Protein AF-A0A930S6S5-F1 (afdb_monomer_lite)

Foldseek 3Di:
DPPPDFDWLLNLCVVLQWKFKFFQVCCVVVVDAPTKIGRPVQLWIDGPQWTDHPLDIFGDDPPPDHSVRVSCCSCCLPNVLGPQHGQDPVVCVVVVQKDKAFCCVRCVVVAPPDDPHPQSVCVNVVQWGMWMFGADPVSNTAWIWTAGDDPVDHGIDTGMGMGRQAPDPVSVVVVSVVRSVVSVVCVVVVVVVVPPDD

Sequence (198 aa):
METKKTETLDSVLVAKNFYRVRDAYAIKLYGQDEGMSFDVAGQRLFGSNIAIKDGLLYGSSLGDLTIEAYFQGEVSYLLEATQKLPVDKNRIKSNHYSQDIVLNKVWTSLEGQETSNSIITQFQDKTLLKLRISYNKEFLPTKIQGFYNSQTFNGWRDLFYIDYPYSDQEAFNQAQDAYIQHIQYMETHPEEEAGEFG

Structure (mmCIF, N/CA/C/O backbone):
data_AF-A0A930S6S5-F1
#
_entry.id   AF-A0A930S6S5-F1
#
loop_
_atom_site.group_PDB
_atom_site.id
_atom_site.type_symbol
_atom_site.label_atom_id
_atom_site.label_alt_id
_atom_site.label_comp_id
_atom_site.label_asym_id
_atom_site.label_entity_id
_atom_site.label_seq_id
_atom_site.pdbx_PDB_ins_code
_atom_site.Cartn_x
_atom_site.Cartn_y
_atom_site.Cartn_z
_atom_site.occupancy
_atom_site.B_iso_or_equiv
_atom_site.auth_seq_id
_atom_site.auth_comp_id
_atom_site.auth_asym_id
_atom_site.auth_atom_id
_atom_site.pdbx_PDB_model_num
ATOM 1 N N . MET A 1 1 ? 6.047 -16.677 29.373 1.00 36.03 1 MET A N 1
ATOM 2 C CA . MET A 1 1 ? 4.895 -16.416 28.488 1.00 36.03 1 MET A CA 1
ATOM 3 C C . MET A 1 1 ? 5.451 -15.804 27.221 1.00 36.03 1 MET A C 1
ATOM 5 O O . MET A 1 1 ? 5.902 -14.669 27.278 1.00 36.03 1 MET A O 1
ATOM 9 N N . GLU A 1 2 ? 5.508 -16.555 26.124 1.00 39.41 2 GLU A N 1
ATOM 10 C CA . GLU A 1 2 ? 5.774 -15.954 24.815 1.00 39.41 2 GLU A CA 1
ATOM 11 C C . GLU A 1 2 ? 4.564 -15.095 24.446 1.00 39.41 2 GLU A C 1
ATOM 13 O O . GLU A 1 2 ? 3.444 -15.589 24.307 1.00 39.41 2 GLU A O 1
ATOM 18 N N . THR A 1 3 ? 4.762 -13.785 24.360 1.00 43.75 3 THR A N 1
ATOM 19 C CA . THR A 1 3 ? 3.790 -12.872 23.769 1.00 43.75 3 THR A CA 1
ATOM 20 C C . THR A 1 3 ? 3.640 -13.253 22.303 1.00 43.75 3 THR A C 1
ATOM 22 O O . THR A 1 3 ? 4.537 -13.032 21.494 1.00 43.75 3 THR A O 1
ATOM 25 N N . LYS A 1 4 ? 2.508 -13.870 21.954 1.00 53.97 4 LYS A N 1
ATOM 26 C CA . LYS A 1 4 ? 2.154 -14.179 20.566 1.00 53.97 4 LYS A CA 1
ATOM 27 C C . LYS A 1 4 ? 2.205 -12.869 19.771 1.00 53.97 4 LYS A C 1
ATOM 29 O O . LYS A 1 4 ? 1.386 -11.985 20.012 1.00 53.97 4 LYS A O 1
ATOM 34 N N . LYS A 1 5 ? 3.205 -12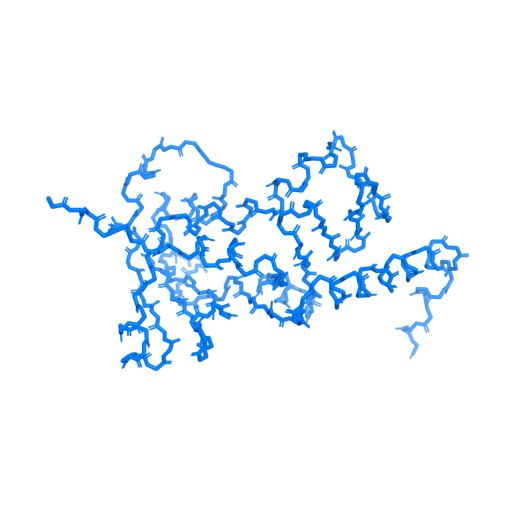.709 18.895 1.00 66.88 5 LYS A N 1
ATOM 35 C CA . LYS A 1 5 ? 3.377 -11.499 18.080 1.00 66.88 5 LYS A CA 1
ATOM 36 C C . LYS A 1 5 ? 2.114 -11.311 17.237 1.00 66.88 5 LYS A C 1
ATOM 38 O O . LYS A 1 5 ? 1.733 -12.214 16.495 1.00 66.88 5 LYS A O 1
ATOM 43 N N . THR A 1 6 ? 1.442 -10.176 17.400 1.00 83.31 6 THR A N 1
ATOM 44 C CA . THR A 1 6 ? 0.248 -9.840 16.620 1.00 83.31 6 THR A CA 1
ATOM 45 C C . THR A 1 6 ? 0.651 -9.646 15.160 1.00 83.31 6 THR A C 1
ATOM 47 O O . THR A 1 6 ? 1.528 -8.834 14.877 1.00 83.31 6 THR A O 1
ATOM 50 N N . GLU A 1 7 ? 0.036 -10.401 14.249 1.00 93.88 7 GLU A N 1
ATOM 51 C CA . GLU A 1 7 ? 0.172 -10.206 12.801 1.00 93.88 7 GLU A CA 1
ATOM 52 C C . GLU A 1 7 ? -0.436 -8.846 12.429 1.00 93.88 7 GLU A C 1
ATOM 54 O O . GLU A 1 7 ? -1.547 -8.515 12.858 1.00 93.88 7 GLU A O 1
ATOM 59 N N . THR A 1 8 ? 0.304 -8.038 11.677 1.00 96.50 8 THR A N 1
ATOM 60 C CA . THR A 1 8 ? -0.122 -6.706 11.234 1.00 96.50 8 THR A CA 1
ATOM 61 C C . THR A 1 8 ? -0.383 -6.706 9.738 1.00 96.50 8 THR A C 1
ATOM 63 O O . THR A 1 8 ? 0.122 -7.560 9.006 1.00 96.50 8 THR A O 1
ATOM 66 N N . LEU A 1 9 ? -1.171 -5.743 9.269 1.00 96.81 9 LEU A N 1
ATOM 67 C CA . LEU A 1 9 ? -1.485 -5.612 7.854 1.00 96.81 9 LEU A CA 1
ATOM 68 C C . LEU A 1 9 ? -0.220 -5.386 7.012 1.00 96.81 9 LEU A C 1
ATOM 70 O O . LEU A 1 9 ? -0.073 -6.019 5.972 1.00 96.81 9 LEU A O 1
ATOM 74 N N . ASP A 1 10 ? 0.713 -4.580 7.523 1.00 96.50 10 ASP A N 1
ATOM 75 C CA . ASP A 1 10 ? 2.063 -4.421 6.968 1.00 96.50 10 ASP A CA 1
ATOM 76 C C . ASP A 1 10 ? 2.766 -5.773 6.798 1.00 96.50 10 ASP A C 1
ATOM 78 O O . ASP A 1 10 ? 3.154 -6.134 5.691 1.00 96.50 10 ASP A O 1
ATOM 82 N N . SER A 1 11 ? 2.832 -6.582 7.862 1.00 96.25 11 SER A N 1
ATOM 83 C CA . SER A 1 11 ? 3.515 -7.878 7.802 1.00 96.25 11 SER A CA 1
ATOM 84 C C . SER A 1 11 ? 2.893 -8.842 6.788 1.00 96.25 11 SER A C 1
ATOM 86 O O . SER A 1 11 ? 3.616 -9.619 6.171 1.00 96.25 11 SER A O 1
ATOM 88 N N . VAL A 1 12 ? 1.572 -8.773 6.575 1.00 97.00 12 VAL A N 1
ATOM 89 C CA . VAL A 1 12 ? 0.875 -9.560 5.546 1.00 97.00 12 VAL A CA 1
ATOM 90 C C . VAL A 1 12 ? 1.265 -9.091 4.143 1.00 97.00 12 VAL A C 1
ATOM 92 O O . VAL A 1 12 ? 1.550 -9.923 3.284 1.00 97.00 12 VAL A O 1
ATOM 95 N N . LEU A 1 13 ? 1.302 -7.777 3.907 1.00 96.75 13 LEU A N 1
ATOM 96 C CA . LEU A 1 13 ? 1.672 -7.201 2.612 1.00 96.75 13 LEU A CA 1
ATOM 97 C C . LEU A 1 13 ? 3.147 -7.451 2.277 1.00 96.75 13 LEU A C 1
ATOM 99 O O . LEU A 1 13 ? 3.450 -7.934 1.187 1.00 96.75 13 LEU A O 1
ATOM 103 N N . VAL A 1 14 ? 4.050 -7.215 3.231 1.00 95.69 14 VAL A N 1
ATOM 104 C CA . VAL A 1 14 ? 5.487 -7.490 3.087 1.00 95.69 14 VAL A CA 1
ATOM 105 C C . VAL A 1 14 ? 5.732 -8.978 2.832 1.00 95.69 14 VAL A C 1
ATOM 107 O O . VAL A 1 14 ? 6.492 -9.321 1.932 1.00 95.69 14 VAL A O 1
ATOM 110 N N . ALA A 1 15 ? 5.054 -9.877 3.556 1.00 95.81 15 ALA A N 1
ATOM 111 C CA . ALA A 1 15 ? 5.190 -11.317 3.333 1.00 95.81 15 ALA A CA 1
ATOM 112 C C . ALA A 1 15 ? 4.648 -11.769 1.968 1.00 95.81 15 ALA A C 1
ATOM 114 O O . ALA A 1 15 ? 5.181 -12.712 1.384 1.00 95.81 15 ALA A O 1
ATOM 115 N N . LYS A 1 16 ? 3.599 -11.117 1.447 1.00 96.25 16 LYS A N 1
ATOM 116 C CA . LYS A 1 16 ? 3.085 -11.399 0.100 1.00 96.25 16 LYS A CA 1
ATOM 117 C C . LYS A 1 16 ? 4.043 -10.912 -0.992 1.00 96.25 16 LYS A C 1
ATOM 119 O O . LYS A 1 16 ? 4.073 -11.527 -2.058 1.00 96.25 16 LYS A O 1
ATOM 124 N N . ASN A 1 17 ? 4.829 -9.873 -0.708 1.00 96.44 17 ASN A N 1
ATOM 125 C CA . ASN A 1 17 ? 5.868 -9.267 -1.544 1.00 96.44 17 ASN A CA 1
ATOM 126 C C . ASN A 1 17 ? 5.370 -8.599 -2.834 1.00 96.44 17 ASN A C 1
ATOM 128 O O . ASN A 1 17 ? 5.669 -7.432 -3.068 1.00 96.44 17 ASN A O 1
ATOM 132 N N . PHE A 1 18 ? 4.595 -9.330 -3.639 1.00 97.75 18 PHE A N 1
ATOM 133 C CA . PHE A 1 18 ? 4.073 -8.884 -4.923 1.00 97.75 18 PHE A CA 1
ATOM 134 C C . PHE A 1 18 ? 2.604 -8.495 -4.821 1.00 97.75 18 PHE A C 1
ATOM 136 O O . PHE A 1 18 ? 1.734 -9.337 -4.567 1.00 97.75 18 PHE A O 1
ATOM 143 N N . TYR A 1 19 ? 2.319 -7.220 -5.048 1.00 97.69 19 TYR A N 1
ATOM 144 C CA . TYR A 1 19 ? 0.962 -6.689 -5.074 1.00 97.69 19 TYR A CA 1
ATOM 145 C C . TYR A 1 19 ? 0.906 -5.404 -5.892 1.00 97.69 19 TYR A C 1
ATOM 147 O O . TYR A 1 19 ? 1.927 -4.783 -6.181 1.00 97.69 19 TYR A O 1
ATOM 155 N N . ARG A 1 20 ? -0.307 -5.013 -6.270 1.00 97.75 20 ARG A N 1
ATOM 156 C CA . ARG A 1 20 ? -0.580 -3.758 -6.961 1.00 97.75 20 ARG A CA 1
ATOM 157 C C . ARG A 1 20 ? -1.540 -2.920 -6.139 1.00 97.75 20 ARG A C 1
ATOM 159 O O . ARG A 1 20 ? -2.563 -3.434 -5.693 1.00 97.75 20 ARG A O 1
ATOM 166 N N . VAL A 1 21 ? -1.216 -1.650 -5.950 1.00 97.06 21 VAL A N 1
ATOM 167 C CA . VAL A 1 21 ? -2.030 -0.691 -5.200 1.00 97.06 21 VAL A CA 1
ATOM 168 C C . VAL A 1 21 ? -2.637 0.302 -6.174 1.00 97.06 21 VAL A C 1
ATOM 170 O O . VAL A 1 21 ? -1.915 0.894 -6.968 1.00 97.06 21 VAL A O 1
ATOM 173 N N . ARG A 1 22 ? -3.953 0.490 -6.094 1.00 95.94 22 ARG A N 1
ATOM 174 C CA . ARG A 1 22 ? -4.685 1.534 -6.812 1.00 95.94 22 ARG A CA 1
ATOM 175 C C . ARG A 1 22 ? -5.285 2.529 -5.830 1.00 95.94 22 ARG A C 1
ATOM 177 O O . ARG A 1 22 ? -5.892 2.125 -4.832 1.00 95.94 22 ARG A O 1
ATOM 184 N N . ASP A 1 23 ? -5.141 3.808 -6.127 1.00 92.56 23 ASP A N 1
ATOM 185 C CA . ASP A 1 23 ? -5.659 4.931 -5.361 1.00 92.56 23 ASP A CA 1
ATOM 186 C C . ASP A 1 23 ? -7.110 5.228 -5.782 1.00 92.56 23 ASP A C 1
ATOM 188 O O . ASP A 1 23 ? -7.429 5.554 -6.929 1.00 92.56 23 ASP A O 1
ATOM 192 N N . ALA A 1 24 ? -8.035 5.119 -4.829 1.00 93.38 24 ALA A N 1
ATOM 193 C CA . ALA A 1 24 ? -9.451 5.347 -5.092 1.00 93.38 24 ALA A CA 1
ATOM 194 C C . ALA A 1 24 ? -9.786 6.814 -5.425 1.00 93.38 24 ALA A C 1
ATOM 196 O O . ALA A 1 24 ? -10.774 7.078 -6.116 1.00 93.38 24 ALA A O 1
ATOM 197 N N . TYR A 1 25 ? -8.996 7.769 -4.935 1.00 88.50 25 TYR A N 1
ATOM 198 C CA . TYR A 1 25 ? -9.099 9.178 -5.294 1.00 88.50 25 TYR A CA 1
ATOM 199 C C . TYR A 1 25 ? -8.648 9.413 -6.739 1.00 88.50 25 TYR A C 1
ATOM 201 O O . TYR A 1 25 ? -9.369 10.093 -7.472 1.00 88.50 25 TYR A O 1
ATOM 209 N N . ALA A 1 26 ? -7.548 8.791 -7.177 1.00 88.38 26 ALA A N 1
ATOM 210 C CA . ALA A 1 26 ? -7.106 8.846 -8.574 1.00 88.38 26 ALA A CA 1
ATOM 211 C C . ALA A 1 26 ? -8.181 8.292 -9.526 1.00 88.38 26 ALA A C 1
ATOM 213 O O . ALA A 1 26 ? -8.589 8.989 -10.455 1.00 88.38 26 ALA A O 1
ATOM 214 N N . ILE A 1 27 ? -8.756 7.121 -9.217 1.00 90.44 27 ILE A N 1
ATOM 215 C CA . ILE A 1 27 ? -9.879 6.543 -9.985 1.00 90.44 27 ILE A CA 1
ATOM 216 C C . ILE A 1 27 ? -11.055 7.519 -10.061 1.00 90.44 27 ILE A C 1
ATOM 218 O O . ILE A 1 27 ? -11.669 7.689 -11.112 1.00 90.44 27 ILE A O 1
ATOM 222 N N . LYS A 1 28 ? -11.398 8.169 -8.945 1.00 89.62 28 LYS A N 1
ATOM 223 C CA . LYS A 1 28 ? -12.516 9.113 -8.908 1.00 89.62 28 LYS A CA 1
ATOM 224 C C . LYS A 1 28 ? -12.258 10.358 -9.764 1.00 89.62 28 LYS A C 1
ATOM 226 O O . LYS A 1 28 ? -13.210 10.886 -10.333 1.00 89.62 28 LYS A O 1
ATOM 231 N N . LEU A 1 29 ? -11.021 10.852 -9.804 1.00 89.00 29 LEU A N 1
ATOM 232 C CA . LEU A 1 29 ? -10.658 12.052 -10.558 1.00 89.00 29 LEU A CA 1
ATOM 233 C C . LEU A 1 29 ? -10.498 11.786 -12.055 1.00 89.00 29 LEU A C 1
ATOM 235 O O . LEU A 1 29 ? -11.002 12.563 -12.861 1.00 89.00 29 LEU A O 1
ATOM 239 N N . TYR A 1 30 ? -9.800 10.711 -12.411 1.00 87.44 30 TYR A N 1
ATOM 240 C CA . TYR A 1 30 ? -9.368 10.440 -13.783 1.00 87.44 30 TYR A CA 1
ATOM 241 C C . TYR A 1 30 ? -10.186 9.338 -14.468 1.00 87.44 30 TYR A C 1
ATOM 243 O O . TYR A 1 30 ? -9.972 9.043 -15.637 1.00 87.44 30 TYR A O 1
ATOM 251 N N . GLY A 1 31 ? -11.132 8.715 -13.757 1.00 86.50 31 GLY A N 1
ATOM 252 C CA . GLY A 1 31 ? -11.960 7.610 -14.251 1.00 86.50 31 GLY A CA 1
ATOM 253 C C . GLY A 1 31 ? -11.255 6.251 -14.242 1.00 86.50 31 GLY A C 1
ATOM 254 O O . GLY A 1 31 ? -11.921 5.216 -14.235 1.00 86.50 31 GLY A O 1
ATOM 255 N N . GLN A 1 32 ? -9.925 6.248 -14.177 1.00 83.56 32 GLN A N 1
ATOM 256 C CA . GLN A 1 32 ? -9.086 5.061 -14.128 1.00 83.56 32 GLN A CA 1
ATOM 257 C C . GLN A 1 32 ? -7.846 5.304 -13.268 1.00 83.56 32 GLN A C 1
ATOM 259 O O . GLN A 1 32 ? -7.404 6.436 -13.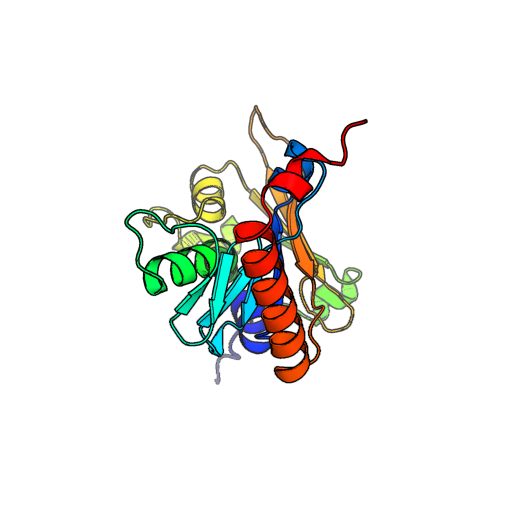093 1.00 83.56 32 GLN A O 1
ATOM 264 N N . ASP A 1 33 ? -7.309 4.216 -12.733 1.00 88.50 33 ASP A N 1
ATOM 265 C CA . ASP A 1 33 ? -5.985 4.158 -12.130 1.00 88.50 33 ASP A CA 1
ATOM 266 C C . ASP A 1 33 ? -5.446 2.752 -12.376 1.00 88.50 33 ASP A C 1
ATOM 268 O O . ASP A 1 33 ? -6.054 1.759 -11.955 1.00 88.50 33 ASP A O 1
ATOM 272 N N . GLU A 1 34 ? -4.341 2.667 -13.105 1.00 87.62 34 GLU A N 1
ATOM 273 C CA . GLU A 1 34 ? -3.674 1.396 -13.382 1.00 87.62 34 GLU A CA 1
ATOM 274 C C . GLU A 1 34 ? -2.990 0.849 -12.127 1.00 87.62 34 GLU A C 1
ATOM 276 O O . GLU A 1 34 ? -2.890 -0.372 -11.961 1.00 87.62 34 GLU A O 1
ATOM 281 N N . GLY A 1 35 ? -2.632 1.745 -11.202 1.00 93.25 35 GLY A N 1
ATOM 282 C CA . GLY A 1 35 ? -1.982 1.445 -9.940 1.00 93.25 35 GLY A CA 1
ATOM 283 C C . GLY A 1 35 ? -0.482 1.217 -10.055 1.00 93.25 35 GLY A C 1
ATOM 284 O O . GLY A 1 35 ? 0.074 0.996 -11.129 1.00 93.25 35 GLY A O 1
ATOM 285 N N . MET A 1 36 ? 0.167 1.209 -8.895 1.00 96.69 36 MET A N 1
ATOM 286 C CA . MET A 1 36 ? 1.587 0.915 -8.751 1.00 96.69 36 MET A CA 1
ATOM 287 C C . MET A 1 36 ? 1.776 -0.536 -8.311 1.00 96.69 36 MET A C 1
ATOM 289 O O . MET A 1 36 ? 1.182 -0.984 -7.326 1.00 96.69 36 MET A O 1
ATOM 293 N N . SER A 1 37 ? 2.581 -1.287 -9.055 1.00 98.19 37 SER A N 1
ATOM 294 C CA . SER A 1 37 ? 2.937 -2.675 -8.754 1.00 98.19 37 SER A CA 1
ATOM 295 C C . SER A 1 37 ? 4.272 -2.734 -8.035 1.00 98.19 37 SER A C 1
ATOM 297 O O . SER A 1 37 ? 5.212 -2.068 -8.452 1.00 98.19 37 SER A O 1
ATOM 299 N N . PHE A 1 38 ? 4.370 -3.560 -6.997 1.00 98.00 38 PHE A N 1
ATOM 300 C CA . PHE A 1 38 ? 5.541 -3.644 -6.130 1.00 98.00 38 PHE A CA 1
ATOM 301 C C . PHE A 1 38 ? 6.104 -5.061 -6.077 1.00 98.00 38 PHE A C 1
ATOM 303 O O . PHE A 1 38 ? 5.351 -6.025 -5.958 1.00 98.00 38 PHE A O 1
ATOM 310 N N . ASP A 1 39 ? 7.430 -5.154 -6.097 1.00 97.88 39 ASP A N 1
ATOM 311 C CA . ASP A 1 39 ? 8.235 -6.226 -5.514 1.00 97.88 39 ASP A CA 1
ATOM 312 C C . ASP A 1 39 ? 9.013 -5.588 -4.360 1.00 97.88 39 ASP A C 1
ATOM 314 O O . ASP A 1 39 ? 10.038 -4.926 -4.557 1.00 97.88 39 ASP A O 1
ATOM 318 N N . VAL A 1 40 ? 8.464 -5.720 -3.151 1.00 95.81 40 VAL A N 1
ATOM 319 C CA . VAL A 1 40 ? 8.965 -5.015 -1.963 1.00 95.81 40 VAL A CA 1
ATOM 320 C C . VAL A 1 40 ? 10.391 -5.451 -1.615 1.00 95.81 40 VAL A C 1
ATOM 322 O O . VAL A 1 40 ? 11.243 -4.611 -1.332 1.00 95.81 40 VAL A O 1
ATOM 325 N N . ALA A 1 41 ? 10.670 -6.753 -1.654 1.00 95.12 41 ALA A N 1
ATOM 326 C CA . ALA A 1 41 ? 11.963 -7.331 -1.311 1.00 95.12 41 ALA A CA 1
ATOM 327 C C . ALA A 1 41 ? 13.033 -7.020 -2.366 1.00 95.12 41 ALA A C 1
ATOM 329 O O . ALA A 1 41 ? 14.175 -6.733 -2.007 1.00 95.12 41 ALA A O 1
ATOM 330 N N . GLY A 1 42 ? 12.667 -7.052 -3.650 1.00 95.94 42 GLY A N 1
ATOM 331 C CA . GLY A 1 42 ? 13.559 -6.712 -4.758 1.00 95.94 42 GLY A CA 1
ATOM 332 C C . GLY A 1 42 ? 13.786 -5.210 -4.948 1.00 95.94 42 GLY A C 1
ATOM 333 O O . GLY A 1 42 ? 14.599 -4.833 -5.791 1.00 95.94 42 GLY A O 1
ATOM 334 N N . GLN A 1 43 ? 13.075 -4.364 -4.195 1.00 96.44 43 GLN A N 1
ATOM 335 C CA . GLN A 1 43 ? 13.014 -2.913 -4.388 1.00 96.44 43 GLN A CA 1
ATOM 336 C C . GLN A 1 43 ? 12.671 -2.514 -5.830 1.00 96.44 43 GLN A C 1
ATOM 338 O O . GLN A 1 43 ? 13.298 -1.636 -6.425 1.00 96.44 43 GLN A O 1
ATOM 343 N N . ARG A 1 44 ? 11.687 -3.202 -6.417 1.00 97.94 44 ARG A N 1
ATOM 344 C CA . ARG A 1 44 ? 11.242 -2.962 -7.793 1.00 97.94 44 ARG A CA 1
ATOM 345 C C . ARG A 1 44 ? 9.803 -2.488 -7.793 1.00 97.94 44 ARG A C 1
ATOM 347 O O . ARG A 1 44 ? 8.989 -2.934 -6.984 1.00 97.94 44 ARG A O 1
ATOM 354 N N . LEU A 1 45 ? 9.486 -1.607 -8.729 1.00 98.00 45 LEU A N 1
ATOM 355 C CA . LEU A 1 45 ? 8.116 -1.180 -8.967 1.00 98.00 45 LEU A CA 1
ATOM 356 C C . LEU A 1 45 ? 7.868 -0.898 -10.442 1.00 98.00 45 LEU A C 1
ATOM 358 O O . LEU A 1 45 ? 8.817 -0.754 -11.218 1.00 98.00 45 LEU A O 1
ATOM 362 N N . PHE A 1 46 ? 6.601 -0.849 -10.831 1.00 98.12 46 PHE A N 1
ATOM 363 C CA . PHE A 1 46 ? 6.187 -0.305 -12.118 1.00 98.12 46 PHE A CA 1
ATOM 364 C C . PHE A 1 46 ? 4.718 0.131 -12.105 1.00 98.12 46 PHE A C 1
ATOM 366 O O . PHE A 1 46 ? 3.882 -0.482 -11.435 1.00 98.12 46 PHE A O 1
ATOM 373 N N . GLY A 1 47 ? 4.422 1.186 -12.856 1.00 94.81 47 GLY A N 1
ATOM 374 C CA . GLY A 1 47 ? 3.125 1.863 -12.919 1.00 94.81 47 GLY A CA 1
ATOM 375 C C . GLY A 1 47 ? 3.323 3.365 -13.129 1.00 94.81 47 GLY A C 1
ATOM 376 O O . GLY A 1 47 ? 4.447 3.857 -13.033 1.00 94.81 47 GLY A O 1
ATOM 377 N N . SER A 1 48 ? 2.260 4.104 -13.446 1.00 88.00 48 SER A N 1
ATOM 378 C CA . SER A 1 48 ? 2.304 5.575 -13.578 1.00 88.00 48 SER A CA 1
ATOM 379 C C . SER A 1 48 ? 3.439 6.096 -14.482 1.00 88.00 48 SER A C 1
ATOM 381 O O . SER A 1 48 ? 4.134 7.049 -14.135 1.00 88.00 48 SER A O 1
ATOM 383 N N . ASN A 1 49 ? 3.663 5.443 -15.627 1.00 90.62 49 ASN A N 1
ATOM 384 C CA . ASN A 1 49 ? 4.735 5.741 -16.592 1.00 90.62 49 ASN A CA 1
ATOM 385 C C . ASN A 1 49 ? 6.169 5.682 -16.029 1.00 90.62 49 ASN A C 1
ATOM 387 O O . ASN A 1 49 ? 7.072 6.339 -16.554 1.00 90.62 49 ASN A O 1
ATOM 391 N N . ILE A 1 50 ? 6.391 4.901 -14.968 1.00 95.38 50 ILE A N 1
ATOM 392 C CA . ILE A 1 50 ? 7.702 4.652 -14.361 1.00 95.38 50 ILE A CA 1
ATOM 393 C C . ILE A 1 50 ? 7.889 3.150 -14.129 1.00 95.38 50 ILE A C 1
ATOM 395 O O . ILE A 1 50 ? 6.954 2.441 -13.758 1.00 95.38 50 ILE A O 1
ATOM 399 N N . ALA A 1 51 ? 9.116 2.661 -14.289 1.00 98.00 51 ALA A N 1
ATOM 400 C CA . ALA A 1 51 ? 9.533 1.372 -13.750 1.00 98.00 51 ALA A CA 1
ATOM 401 C C . ALA A 1 51 ? 10.914 1.467 -13.095 1.00 98.00 51 ALA A C 1
ATOM 403 O O . ALA A 1 51 ? 11.824 2.106 -13.617 1.00 98.00 51 ALA A O 1
ATOM 404 N N . ILE A 1 52 ? 11.075 0.789 -11.959 1.00 98.25 52 ILE A N 1
ATOM 405 C CA . ILE A 1 52 ? 12.353 0.610 -11.270 1.00 98.25 52 ILE A CA 1
ATOM 406 C C . ILE A 1 52 ? 12.689 -0.873 -11.287 1.00 98.25 52 ILE A C 1
ATOM 408 O O . ILE A 1 52 ? 11.959 -1.688 -10.717 1.00 98.25 52 ILE A O 1
ATOM 412 N N . LYS A 1 53 ? 13.804 -1.225 -11.922 1.00 97.81 53 LYS A N 1
ATOM 413 C CA . LYS A 1 53 ? 14.295 -2.602 -12.014 1.00 97.81 53 LYS A CA 1
ATOM 414 C C . LYS A 1 53 ? 15.811 -2.612 -11.883 1.00 97.81 53 LYS A C 1
ATOM 416 O O . LYS A 1 53 ? 16.494 -1.912 -12.620 1.00 97.81 53 LYS A O 1
ATOM 421 N N . ASP A 1 54 ? 16.325 -3.410 -10.949 1.00 94.88 54 ASP A N 1
ATOM 422 C CA . ASP A 1 54 ? 17.769 -3.623 -10.754 1.00 94.88 54 ASP A CA 1
ATOM 423 C C . ASP A 1 54 ? 18.578 -2.324 -10.576 1.00 94.88 54 ASP A C 1
ATOM 425 O O . ASP A 1 54 ? 19.681 -2.175 -11.095 1.00 94.88 54 ASP A O 1
ATOM 429 N N . GLY A 1 55 ? 18.010 -1.364 -9.835 1.00 93.56 55 GLY A N 1
ATOM 430 C CA . GLY A 1 55 ? 18.634 -0.061 -9.578 1.00 93.56 55 GLY A CA 1
ATOM 431 C C . GLY A 1 55 ? 18.601 0.906 -10.766 1.00 93.56 55 GLY A C 1
ATOM 432 O O . GLY A 1 55 ? 19.228 1.961 -10.704 1.00 93.56 55 GLY A O 1
ATOM 433 N N . LEU A 1 56 ? 17.876 0.568 -11.834 1.00 96.75 56 LEU A N 1
ATOM 434 C CA . LEU A 1 56 ? 17.673 1.410 -13.007 1.00 96.75 56 LEU A CA 1
ATOM 435 C C . LEU A 1 56 ? 16.247 1.958 -13.033 1.00 96.75 56 LEU A C 1
ATOM 437 O O . LEU A 1 56 ? 15.299 1.259 -12.672 1.00 96.75 56 LEU A O 1
ATOM 441 N N . LEU A 1 57 ? 16.125 3.201 -13.492 1.00 97.50 57 LEU A N 1
ATOM 442 C CA . LEU A 1 57 ? 14.865 3.886 -13.754 1.00 97.50 57 LEU A CA 1
ATOM 443 C C . LEU A 1 57 ? 14.554 3.832 -15.253 1.00 97.50 57 LEU A C 1
ATOM 445 O O . LEU A 1 57 ? 15.428 4.106 -16.074 1.00 97.50 57 LEU A O 1
ATOM 449 N N . TYR A 1 58 ? 13.300 3.546 -15.580 1.00 96.88 58 TYR A N 1
ATOM 450 C CA . TYR A 1 58 ? 12.737 3.621 -16.924 1.00 96.88 58 TYR A CA 1
ATOM 451 C C . TYR A 1 58 ? 11.503 4.529 -16.903 1.00 96.88 58 TYR A C 1
ATOM 453 O O . TYR A 1 58 ? 10.723 4.470 -15.947 1.00 96.88 58 TYR A O 1
ATOM 461 N N . GLY A 1 59 ? 11.311 5.328 -17.955 1.00 94.69 59 GLY A N 1
ATOM 462 C CA . GLY A 1 59 ? 10.183 6.247 -18.088 1.00 94.69 59 GLY A CA 1
ATOM 463 C C . GLY A 1 59 ? 10.436 7.617 -17.465 1.00 94.69 59 GLY A C 1
ATOM 464 O O . GLY A 1 59 ? 11.511 8.202 -17.603 1.00 94.69 59 GLY A O 1
ATOM 465 N N . SER A 1 60 ? 9.415 8.147 -16.794 1.00 91.88 60 SER A N 1
ATOM 466 C CA . SER A 1 60 ? 9.395 9.544 -16.347 1.00 91.88 60 SER A CA 1
ATOM 467 C C . SER A 1 60 ? 10.525 9.885 -15.367 1.00 91.88 60 SER A C 1
ATOM 469 O O . SER A 1 60 ? 10.898 9.092 -14.503 1.00 91.88 60 SER A O 1
ATOM 471 N N . SER A 1 61 ? 11.043 11.114 -15.470 1.00 90.94 61 SER A N 1
ATOM 472 C CA . SER A 1 61 ? 12.043 11.645 -14.535 1.00 90.94 61 SER A CA 1
ATOM 473 C C . SER A 1 61 ? 11.483 11.752 -13.113 1.00 90.94 61 SER A C 1
ATOM 475 O O . SER A 1 61 ? 10.364 12.222 -12.916 1.00 90.94 61 SER A O 1
ATOM 477 N N . LEU A 1 62 ? 12.300 11.398 -12.115 1.00 93.56 62 LEU A N 1
ATOM 478 C CA . LEU A 1 62 ? 11.975 11.543 -10.687 1.00 93.56 62 LEU A CA 1
ATOM 479 C C . LEU A 1 62 ? 12.234 12.964 -10.148 1.00 93.56 62 LEU A C 1
ATOM 481 O O . LEU A 1 62 ? 12.097 13.210 -8.947 1.00 93.56 62 LEU A O 1
ATOM 485 N N . GLY A 1 63 ? 12.646 13.899 -11.011 1.00 92.81 63 GLY A N 1
ATOM 486 C CA . GLY A 1 63 ? 13.094 15.226 -10.592 1.00 92.81 63 GLY A CA 1
ATOM 487 C C . GLY A 1 63 ? 14.356 15.139 -9.731 1.00 92.81 63 GLY A C 1
ATOM 488 O O . GLY A 1 63 ? 15.340 14.524 -10.134 1.00 92.81 63 GLY A O 1
ATOM 489 N N . ASP A 1 64 ? 14.313 15.742 -8.541 1.00 94.44 64 ASP A N 1
ATOM 490 C CA . ASP A 1 64 ? 15.443 15.781 -7.599 1.00 94.44 64 ASP A CA 1
ATOM 491 C C . ASP A 1 64 ? 15.545 14.528 -6.704 1.00 94.44 64 ASP A C 1
ATOM 493 O O . ASP A 1 64 ? 16.465 14.414 -5.889 1.00 94.44 64 ASP A O 1
ATOM 497 N N . LEU A 1 65 ? 14.598 13.588 -6.810 1.00 95.31 65 LEU A N 1
ATOM 498 C CA . LEU A 1 65 ? 14.581 12.381 -5.986 1.00 95.31 65 LEU A CA 1
ATOM 499 C C . LEU A 1 65 ? 15.557 11.323 -6.510 1.00 95.31 65 LEU A C 1
ATOM 501 O O . LEU A 1 65 ? 15.669 11.074 -7.710 1.00 95.31 65 LEU A O 1
ATOM 505 N N . THR A 1 66 ? 16.215 10.625 -5.584 1.00 96.69 66 THR A N 1
ATOM 506 C CA . THR A 1 66 ? 16.921 9.382 -5.911 1.00 96.69 66 THR A CA 1
ATOM 507 C C . THR A 1 66 ? 15.918 8.245 -6.127 1.00 96.69 66 THR A C 1
ATOM 509 O O . THR A 1 66 ? 14.813 8.271 -5.583 1.00 96.69 66 THR A O 1
ATOM 512 N N . ILE A 1 67 ? 16.322 7.207 -6.870 1.00 96.56 67 ILE A N 1
ATOM 513 C CA . ILE A 1 67 ? 15.520 5.982 -7.066 1.00 96.56 67 ILE A CA 1
ATOM 514 C C . ILE A 1 67 ? 15.114 5.373 -5.717 1.00 96.56 67 ILE A C 1
ATOM 516 O O . ILE A 1 67 ? 13.959 5.005 -5.526 1.00 96.56 67 ILE A O 1
ATOM 520 N N . GLU A 1 68 ? 16.051 5.315 -4.767 1.00 95.50 68 GLU A N 1
ATOM 521 C CA . GLU A 1 68 ? 15.796 4.804 -3.419 1.00 95.50 68 GLU A CA 1
ATOM 522 C C . GLU A 1 68 ? 14.763 5.659 -2.676 1.00 95.50 68 GLU A C 1
ATOM 524 O 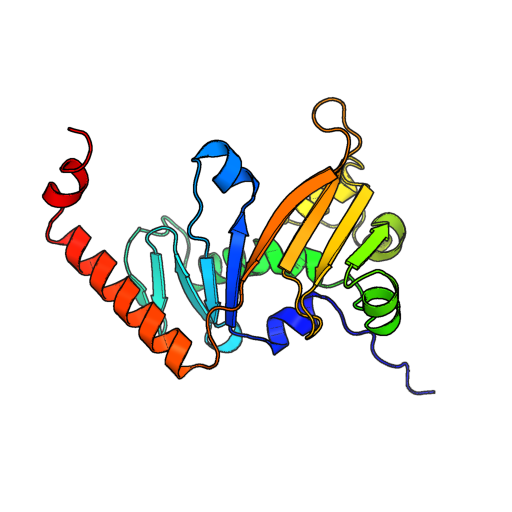O . GLU A 1 68 ? 13.794 5.120 -2.149 1.00 95.50 68 GLU A O 1
ATOM 529 N N . ALA A 1 69 ? 14.923 6.987 -2.666 1.00 95.44 69 ALA A N 1
ATOM 530 C CA . ALA A 1 69 ? 13.993 7.883 -1.983 1.00 95.44 69 ALA A CA 1
ATOM 531 C C . ALA A 1 69 ? 12.582 7.804 -2.581 1.00 95.44 69 ALA A C 1
ATOM 533 O O . ALA A 1 69 ? 11.603 7.765 -1.835 1.00 95.44 69 ALA A O 1
ATOM 534 N N . TYR A 1 70 ? 12.478 7.733 -3.910 1.00 95.56 70 TYR A N 1
ATOM 535 C CA . TYR A 1 70 ? 11.204 7.561 -4.599 1.00 95.56 70 TYR A CA 1
ATOM 536 C C . TYR A 1 70 ? 10.549 6.221 -4.246 1.00 95.56 70 TYR A C 1
ATOM 538 O O . TYR A 1 70 ? 9.410 6.203 -3.784 1.00 95.56 70 TYR A O 1
ATOM 546 N N . PHE A 1 71 ? 11.283 5.109 -4.365 1.00 95.81 71 PHE A N 1
ATOM 547 C CA . PHE A 1 71 ? 10.773 3.782 -4.012 1.00 95.81 71 PHE A CA 1
ATOM 548 C C . PHE A 1 71 ? 10.284 3.727 -2.558 1.00 95.81 71 PHE A C 1
ATOM 550 O O . PHE A 1 71 ? 9.178 3.256 -2.293 1.00 95.81 71 PHE A O 1
ATOM 557 N N . GLN A 1 72 ? 11.072 4.245 -1.611 1.00 94.31 72 GLN A N 1
ATOM 558 C CA . GLN A 1 72 ? 10.676 4.280 -0.202 1.00 94.31 72 GLN A CA 1
ATOM 559 C C . GLN A 1 72 ? 9.445 5.161 0.031 1.00 94.31 72 GLN A C 1
ATOM 561 O O . GLN A 1 72 ? 8.608 4.810 0.862 1.00 94.31 72 GLN A O 1
ATOM 566 N N . GLY A 1 73 ? 9.304 6.268 -0.702 1.00 94.00 73 GLY A N 1
ATOM 567 C CA . GLY A 1 73 ? 8.111 7.114 -0.670 1.00 94.00 73 GLY A CA 1
ATOM 568 C C . GLY A 1 73 ? 6.856 6.362 -1.114 1.00 94.00 73 GLY A C 1
ATOM 569 O O . GLY A 1 73 ? 5.877 6.322 -0.370 1.00 94.00 73 GLY A O 1
ATOM 570 N N . GLU A 1 74 ? 6.912 5.703 -2.273 1.00 93.88 74 GLU A N 1
ATOM 571 C CA . GLU A 1 74 ? 5.800 4.916 -2.829 1.00 93.88 74 GLU A CA 1
ATOM 572 C C . GLU A 1 74 ? 5.407 3.743 -1.919 1.00 93.88 74 GLU A C 1
ATOM 574 O O . GLU A 1 74 ? 4.227 3.497 -1.666 1.00 93.88 74 GLU A O 1
ATOM 579 N N . VAL A 1 75 ? 6.389 3.038 -1.351 1.00 93.12 75 VAL A N 1
ATOM 580 C CA . VAL A 1 75 ? 6.127 1.947 -0.402 1.00 93.12 75 VAL A CA 1
ATOM 581 C C . VAL A 1 75 ? 5.526 2.476 0.906 1.00 93.12 75 VAL A C 1
ATOM 583 O O . VAL A 1 75 ? 4.549 1.917 1.415 1.00 93.12 75 VAL A O 1
ATOM 586 N N . SER A 1 76 ? 6.069 3.568 1.452 1.00 91.94 76 SER A N 1
ATOM 587 C CA . SER A 1 76 ? 5.612 4.147 2.726 1.00 91.94 76 SER A CA 1
ATOM 588 C C . SER A 1 76 ? 4.223 4.768 2.626 1.00 91.94 76 SER A C 1
ATOM 590 O O . SER A 1 76 ? 3.485 4.772 3.615 1.00 91.94 76 SER A O 1
ATOM 592 N N . TYR A 1 77 ? 3.836 5.234 1.437 1.00 89.81 77 TYR A N 1
ATOM 593 C CA . TYR A 1 77 ? 2.529 5.829 1.172 1.00 89.81 77 TYR A CA 1
ATOM 594 C C . TYR A 1 77 ? 1.370 4.936 1.645 1.00 89.81 77 TYR A C 1
ATOM 596 O O . TYR A 1 77 ? 0.459 5.410 2.329 1.00 89.81 77 TYR A O 1
ATOM 604 N N . LEU A 1 78 ? 1.451 3.626 1.387 1.00 89.69 78 LEU A N 1
ATOM 605 C CA . LEU A 1 78 ? 0.526 2.647 1.957 1.00 89.69 78 LEU A CA 1
ATOM 606 C C . LEU A 1 78 ? 1.060 2.044 3.262 1.00 89.69 78 LEU A C 1
ATOM 608 O O . LEU A 1 78 ? 0.351 2.056 4.271 1.00 89.69 78 LEU A O 1
ATOM 612 N N . LEU A 1 79 ? 2.274 1.476 3.253 1.00 92.69 79 LEU A N 1
ATOM 613 C CA . LEU A 1 79 ? 2.696 0.544 4.303 1.00 92.69 79 LEU A CA 1
ATOM 614 C C . LEU A 1 79 ? 2.820 1.187 5.683 1.00 92.69 79 LEU A C 1
ATOM 616 O O . LEU A 1 79 ? 2.461 0.535 6.665 1.00 92.69 79 LEU A O 1
ATOM 620 N N . GLU A 1 80 ? 3.235 2.453 5.781 1.00 93.25 80 GLU A N 1
ATOM 621 C CA . GLU A 1 80 ? 3.443 3.128 7.069 1.00 93.25 80 GLU A CA 1
ATOM 622 C C . GLU A 1 80 ? 2.166 3.115 7.925 1.00 93.25 80 GLU A C 1
ATOM 624 O O . GLU A 1 80 ? 2.182 2.701 9.088 1.00 93.25 80 GLU A O 1
ATOM 629 N N . ALA A 1 81 ? 1.018 3.437 7.322 1.00 92.38 81 ALA A N 1
ATOM 630 C CA . ALA A 1 81 ? -0.272 3.372 8.004 1.00 92.38 81 ALA A CA 1
ATOM 631 C C . ALA A 1 81 ? -0.641 1.933 8.416 1.00 92.38 81 ALA A C 1
ATOM 633 O O . ALA A 1 81 ? -1.316 1.709 9.420 1.00 92.38 81 ALA A O 1
ATOM 634 N N . THR A 1 82 ? -0.179 0.916 7.692 1.00 95.12 82 THR A N 1
ATOM 635 C CA . THR A 1 82 ? -0.551 -0.483 7.949 1.00 95.12 82 THR A CA 1
ATOM 636 C C . THR A 1 82 ? 0.229 -1.156 9.085 1.00 95.12 82 THR A C 1
ATOM 638 O O . THR A 1 82 ? -0.217 -2.186 9.602 1.00 95.12 82 THR A O 1
ATOM 641 N N . GLN A 1 83 ? 1.331 -0.557 9.553 1.00 94.50 83 GLN A N 1
ATOM 642 C CA . GLN A 1 83 ? 2.260 -1.161 10.523 1.00 94.50 83 GLN A CA 1
ATOM 643 C C . GLN A 1 83 ? 1.627 -1.530 11.866 1.00 94.50 83 GLN A C 1
ATOM 645 O O . GLN A 1 83 ? 2.003 -2.528 12.477 1.00 94.50 83 GLN A O 1
ATOM 650 N N . LYS A 1 84 ? 0.655 -0.743 12.338 1.00 94.00 84 LYS A N 1
ATOM 651 C CA . LYS A 1 84 ? -0.021 -0.959 13.633 1.00 94.00 84 LYS A CA 1
ATOM 652 C C . LYS A 1 84 ? -1.419 -1.566 13.500 1.00 94.00 84 LYS A C 1
ATOM 654 O O . LYS A 1 84 ? -2.102 -1.744 14.508 1.00 94.00 84 LYS A O 1
ATOM 659 N N . LEU A 1 85 ? -1.871 -1.866 12.281 1.00 95.50 85 LEU A N 1
ATOM 660 C CA . LEU A 1 85 ? -3.206 -2.412 12.042 1.00 95.50 85 LEU A CA 1
ATOM 661 C C . LEU A 1 85 ? -3.190 -3.931 12.251 1.00 95.50 85 LEU A C 1
ATOM 663 O O . LEU A 1 85 ? -2.530 -4.627 11.483 1.00 95.50 85 LEU A O 1
ATOM 667 N N . PRO A 1 86 ? -3.890 -4.472 13.263 1.00 95.44 86 PRO A N 1
ATOM 668 C CA . PRO A 1 86 ? -3.875 -5.905 13.527 1.00 95.44 86 PRO A CA 1
ATOM 669 C C . PRO A 1 86 ? -4.704 -6.673 12.495 1.00 95.44 86 PRO A C 1
ATOM 671 O O . PRO A 1 86 ? -5.778 -6.215 12.099 1.00 95.44 86 PRO A O 1
ATOM 674 N N . VAL A 1 87 ? -4.262 -7.880 12.151 1.00 95.69 87 VAL A N 1
ATOM 675 C CA . VAL A 1 87 ? -5.005 -8.844 11.328 1.00 95.69 87 VAL A CA 1
ATOM 676 C C . VAL A 1 87 ? -5.505 -9.972 12.228 1.00 95.69 87 VAL A C 1
ATOM 678 O O . VAL A 1 87 ? -4.735 -10.794 12.719 1.00 95.69 87 VAL A O 1
ATOM 681 N N . ASP A 1 88 ? -6.817 -10.016 12.464 1.00 94.00 88 ASP A N 1
ATOM 682 C CA . ASP A 1 88 ? -7.458 -11.092 13.231 1.00 94.00 88 ASP A CA 1
ATOM 683 C C . ASP A 1 88 ? -8.236 -12.006 12.282 1.00 94.00 88 ASP A C 1
ATOM 685 O O . ASP A 1 88 ? -9.406 -11.766 11.980 1.00 94.00 88 ASP A O 1
ATOM 689 N N . LYS A 1 89 ? -7.588 -13.077 11.810 1.00 95.12 89 LYS A N 1
ATOM 690 C CA . LYS A 1 89 ? -8.164 -14.018 10.830 1.00 95.12 89 LYS A CA 1
ATOM 691 C C . LYS A 1 89 ? -9.487 -14.639 11.298 1.00 95.12 89 LYS A C 1
ATOM 693 O O . LYS A 1 89 ? -10.383 -14.851 10.481 1.00 95.12 89 LYS A O 1
ATOM 698 N N . ASN A 1 90 ? -9.658 -14.882 12.600 1.00 94.56 90 ASN A N 1
ATOM 699 C CA . ASN A 1 90 ? -10.907 -15.433 13.131 1.00 94.56 90 ASN A CA 1
ATOM 700 C C . ASN A 1 90 ? -12.042 -14.411 13.019 1.00 94.56 90 ASN A C 1
ATOM 702 O O . ASN A 1 90 ? -13.119 -14.738 12.514 1.00 94.56 90 ASN A O 1
ATOM 706 N N . ARG A 1 91 ? -11.782 -13.165 13.429 1.00 93.75 91 ARG A N 1
ATOM 707 C CA . ARG A 1 91 ? -12.752 -12.066 13.348 1.00 93.75 91 ARG A CA 1
ATOM 708 C C . ARG A 1 91 ? -13.045 -11.646 11.908 1.00 93.75 91 ARG A C 1
ATOM 710 O O . ARG A 1 91 ? -14.192 -11.350 11.586 1.00 93.75 91 ARG A O 1
ATOM 717 N N . ILE A 1 92 ? -12.038 -11.648 11.037 1.00 97.00 92 ILE A N 1
ATOM 718 C CA . ILE A 1 92 ? -12.194 -11.397 9.599 1.00 97.00 92 ILE A CA 1
ATOM 719 C C . ILE A 1 92 ? -13.140 -12.440 9.003 1.00 97.00 92 ILE A C 1
ATOM 721 O O . ILE A 1 92 ? -14.125 -12.085 8.358 1.00 97.00 92 ILE A O 1
ATOM 725 N N . LYS A 1 93 ? -12.899 -13.730 9.272 1.00 96.75 93 LYS A N 1
ATOM 726 C CA . LYS A 1 93 ? -13.741 -14.818 8.760 1.00 96.75 93 LYS A CA 1
ATOM 727 C C . LYS A 1 93 ? -15.178 -14.733 9.281 1.00 96.75 93 LYS A C 1
ATOM 729 O O . LYS A 1 93 ? -16.105 -14.910 8.497 1.00 96.75 93 LYS A O 1
ATOM 734 N N . SER A 1 94 ? -15.378 -14.439 10.570 1.00 96.94 94 SER A N 1
ATOM 735 C CA . SER A 1 94 ? -16.726 -14.311 11.150 1.00 96.94 94 SER A CA 1
ATOM 736 C C . SER A 1 94 ? -17.504 -13.112 10.603 1.00 96.94 94 SER A C 1
ATOM 738 O O . SER A 1 94 ? -18.729 -13.138 10.580 1.00 96.94 94 SER A O 1
ATOM 740 N N . ASN A 1 95 ? -16.802 -12.073 10.147 1.00 96.50 95 ASN A N 1
ATOM 741 C CA . ASN A 1 95 ? -17.388 -10.843 9.617 1.00 96.50 95 ASN A CA 1
ATOM 742 C C . ASN A 1 95 ? -17.350 -10.793 8.083 1.00 96.50 95 ASN A C 1
ATOM 744 O O . ASN A 1 95 ? -17.168 -9.723 7.508 1.00 96.50 95 ASN A O 1
ATOM 748 N N . HIS A 1 96 ? -17.530 -11.938 7.419 1.00 97.38 96 HIS A N 1
ATOM 749 C CA . HIS A 1 96 ? -17.599 -12.035 5.955 1.00 97.38 96 HIS A CA 1
ATOM 750 C C . HIS A 1 96 ? -16.369 -11.443 5.243 1.00 97.38 96 HIS A C 1
ATOM 752 O O . HIS A 1 96 ? -16.498 -10.712 4.265 1.00 97.38 96 HIS A O 1
ATOM 758 N N . TYR A 1 97 ? -15.175 -11.777 5.738 1.00 98.00 97 TYR A N 1
ATOM 759 C CA . TYR A 1 97 ? -13.887 -11.308 5.219 1.00 98.00 97 TYR A CA 1
ATOM 760 C C . TYR A 1 97 ? -13.698 -9.786 5.295 1.00 98.00 97 TYR A C 1
ATOM 762 O O . TYR A 1 97 ? -13.149 -9.161 4.391 1.00 98.00 97 TYR A O 1
ATOM 770 N N . SER A 1 98 ? -14.124 -9.184 6.406 1.00 97.31 98 SER A N 1
ATOM 771 C CA . SER A 1 98 ? -13.962 -7.753 6.666 1.00 97.31 98 SER A CA 1
ATOM 772 C C . SER A 1 98 ? -13.589 -7.470 8.121 1.00 97.31 98 SER A C 1
ATOM 774 O O . SER A 1 98 ? -13.945 -8.218 9.036 1.00 97.31 98 SER A O 1
ATOM 776 N N . GLN A 1 99 ? -12.869 -6.375 8.352 1.00 96.25 99 GLN A N 1
ATOM 777 C CA . GLN A 1 99 ? -12.489 -5.909 9.680 1.00 96.25 99 GLN A CA 1
ATOM 778 C C . GLN A 1 99 ? -12.627 -4.391 9.794 1.00 96.25 99 GLN A C 1
ATOM 780 O O . GLN A 1 99 ? -11.941 -3.638 9.105 1.00 96.25 99 GLN A O 1
ATOM 785 N N . ASP A 1 100 ? -13.454 -3.954 10.747 1.00 96.50 100 ASP A N 1
ATOM 786 C CA . ASP A 1 100 ? -13.541 -2.554 11.163 1.00 96.50 100 ASP A CA 1
ATOM 787 C C . ASP A 1 100 ? -12.590 -2.297 12.343 1.00 96.50 100 ASP A C 1
ATOM 789 O O . ASP A 1 100 ? -12.642 -2.973 13.385 1.00 96.50 100 ASP A O 1
ATOM 793 N N . ILE A 1 101 ? -11.744 -1.280 12.191 1.00 96.50 101 ILE A N 1
ATOM 794 C CA . ILE A 1 101 ? -10.728 -0.852 13.150 1.00 96.50 101 ILE A CA 1
ATOM 795 C C . ILE A 1 101 ? -11.027 0.584 13.570 1.00 96.50 101 ILE A C 1
ATOM 797 O O . ILE A 1 101 ? -11.099 1.485 12.741 1.00 96.50 101 ILE A O 1
ATOM 801 N N . VAL A 1 102 ? -11.179 0.808 14.876 1.00 96.62 102 VAL A N 1
ATOM 802 C CA . VAL A 1 102 ? -11.252 2.160 15.447 1.00 96.62 102 VAL A CA 1
ATOM 803 C C . VAL A 1 102 ? -9.830 2.656 15.656 1.00 96.62 102 VAL A C 1
ATOM 805 O O . VAL A 1 102 ? -9.103 2.090 16.475 1.00 96.62 102 VAL A O 1
ATOM 808 N N . LEU A 1 103 ? -9.441 3.704 14.932 1.00 96.25 103 LEU A N 1
ATOM 809 C CA . LEU A 1 103 ? -8.041 4.115 14.838 1.00 96.25 103 LEU A CA 1
ATOM 810 C C . LEU A 1 103 ? -7.469 4.587 16.170 1.00 96.25 103 LEU A C 1
ATOM 812 O O . LEU A 1 103 ? -6.338 4.243 16.496 1.00 96.25 103 LEU A O 1
ATOM 816 N N . ASN A 1 104 ? -8.273 5.250 17.008 1.00 94.12 104 ASN A N 1
ATOM 817 C CA . ASN A 1 104 ? -7.807 5.699 18.324 1.00 94.12 104 ASN A CA 1
ATOM 818 C C . ASN A 1 104 ? -7.316 4.557 19.227 1.00 94.12 104 ASN A C 1
ATOM 820 O O . ASN A 1 104 ? -6.592 4.841 20.170 1.00 94.12 104 ASN A O 1
ATOM 824 N N . LYS A 1 105 ? -7.710 3.299 18.971 1.00 93.00 105 LYS A N 1
ATOM 825 C CA . LYS A 1 105 ? -7.306 2.141 19.782 1.00 93.00 105 LYS A CA 1
ATOM 826 C C . LYS A 1 105 ? -5.966 1.555 19.355 1.00 93.00 105 LYS A C 1
ATOM 828 O O . LYS A 1 105 ? -5.342 0.848 20.136 1.00 93.00 105 LYS A O 1
ATOM 833 N N . VAL A 1 106 ? -5.568 1.789 18.106 1.00 93.75 106 VAL A N 1
ATOM 834 C CA . VAL A 1 106 ? -4.382 1.179 17.483 1.00 93.75 106 VAL A CA 1
ATOM 835 C C . VAL A 1 106 ? -3.281 2.205 17.224 1.00 93.75 106 VAL A C 1
ATOM 837 O O . VAL A 1 106 ? -2.100 1.877 17.282 1.00 93.75 106 VAL A O 1
ATOM 840 N N . TRP A 1 107 ? -3.657 3.461 16.989 1.00 95.38 107 TRP A N 1
ATOM 841 C CA . TRP A 1 107 ? -2.758 4.545 16.599 1.00 95.38 107 TRP A CA 1
ATOM 842 C C . TRP A 1 107 ? -2.610 5.630 17.666 1.00 95.38 107 TRP A C 1
ATOM 844 O O . TRP A 1 107 ? -1.996 6.649 17.389 1.00 95.38 107 TRP A O 1
ATOM 854 N N . THR A 1 108 ? -3.081 5.429 18.904 1.00 91.56 108 THR A N 1
ATOM 855 C CA . THR A 1 108 ? -2.884 6.417 19.991 1.00 91.56 108 THR A CA 1
ATOM 856 C C . THR A 1 108 ? -1.415 6.803 20.153 1.00 91.56 108 THR A C 1
ATOM 858 O O . THR A 1 108 ? -1.086 7.956 20.379 1.00 91.56 108 THR A O 1
ATOM 861 N N . SER A 1 109 ? -0.515 5.828 19.995 1.00 91.88 109 SER A N 1
ATOM 862 C CA . SER A 1 109 ? 0.930 6.050 20.096 1.00 91.88 109 SER A CA 1
ATOM 863 C C . SER A 1 109 ? 1.523 6.844 18.933 1.00 91.88 109 SER A C 1
ATOM 865 O O . SER A 1 109 ? 2.686 7.205 19.020 1.00 91.88 109 SER A O 1
ATOM 867 N N . LEU A 1 110 ? 0.776 7.075 17.850 1.00 91.25 110 LEU A N 1
ATOM 868 C CA . LEU A 1 110 ? 1.190 7.926 16.733 1.00 91.25 110 LEU A CA 1
ATOM 869 C C . LEU A 1 110 ? 0.778 9.389 16.939 1.00 91.25 110 LEU A C 1
ATOM 871 O O . LEU A 1 110 ? 1.172 10.234 16.148 1.00 91.25 110 LEU A O 1
ATOM 875 N N . GLU A 1 111 ? -0.021 9.721 17.956 1.00 89.75 111 GLU A N 1
ATOM 876 C CA . GLU A 1 111 ? -0.435 11.108 18.192 1.00 89.75 111 GLU A CA 1
ATOM 877 C C . GLU A 1 111 ? 0.775 12.002 18.503 1.00 89.75 111 GLU A C 1
ATOM 879 O O . GLU A 1 111 ? 1.598 11.673 19.356 1.00 89.75 111 GLU A O 1
ATOM 884 N N . GLY A 1 112 ? 0.885 13.132 17.796 1.00 87.44 112 GLY A N 1
ATOM 885 C CA . GLY A 1 112 ? 1.980 14.093 17.966 1.00 87.44 112 GLY A CA 1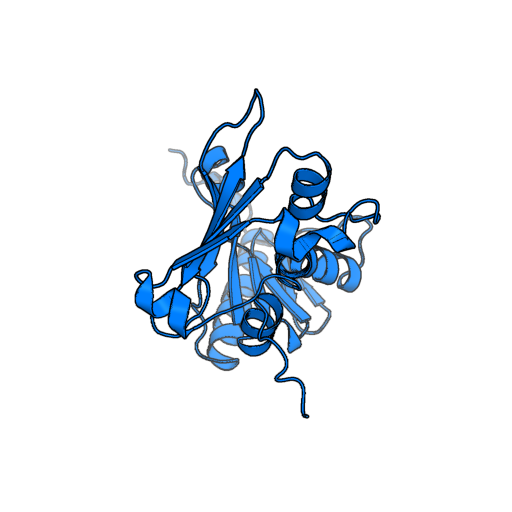
ATOM 886 C C . GLY A 1 112 ? 3.325 13.673 17.361 1.00 87.44 112 GLY A C 1
ATOM 887 O O . GLY A 1 112 ? 4.294 14.408 17.516 1.00 87.44 112 GLY A O 1
ATOM 888 N N . GLN A 1 113 ? 3.403 12.521 16.685 1.00 90.88 113 GLN A N 1
ATOM 889 C CA . GLN A 1 113 ? 4.592 12.122 15.926 1.00 90.88 113 GLN A CA 1
ATOM 890 C C . GLN A 1 113 ? 4.567 12.756 14.533 1.00 90.88 113 GLN A C 1
ATOM 892 O O . GLN A 1 113 ? 3.533 12.726 13.867 1.00 90.88 113 GLN A O 1
ATOM 897 N N . GLU A 1 114 ? 5.694 13.304 14.083 1.00 89.88 114 GLU A N 1
ATOM 898 C CA . GLU A 1 114 ? 5.819 13.765 12.699 1.00 89.88 114 GLU A CA 1
ATOM 899 C C . GLU A 1 114 ? 5.772 12.575 11.734 1.00 89.88 114 GLU A C 1
ATOM 901 O O . GLU A 1 114 ? 6.379 11.533 11.977 1.00 89.88 114 GLU A O 1
ATOM 906 N N . THR A 1 115 ? 5.028 12.733 10.644 1.00 89.44 115 THR A N 1
ATOM 907 C CA . THR A 1 115 ? 4.865 11.730 9.587 1.00 89.44 115 THR A CA 1
ATOM 908 C C . THR A 1 115 ? 4.514 12.440 8.284 1.00 89.44 115 THR A C 1
ATOM 910 O O . THR A 1 115 ? 3.838 13.472 8.289 1.00 89.44 115 THR A O 1
ATOM 913 N N . SER A 1 116 ? 4.971 11.890 7.162 1.00 87.56 116 SER A N 1
ATOM 914 C CA . SER A 1 116 ? 4.566 12.318 5.821 1.00 87.56 116 SER A CA 1
ATOM 915 C C . SER A 1 116 ? 3.359 11.531 5.292 1.00 87.56 116 SER A C 1
ATOM 917 O O . SER A 1 116 ? 2.816 11.883 4.244 1.00 87.56 116 SER A O 1
ATOM 919 N N . ASN A 1 117 ? 2.896 10.493 6.001 1.00 91.88 117 ASN A N 1
ATOM 920 C CA . ASN A 1 117 ? 1.777 9.666 5.565 1.00 91.88 117 ASN A CA 1
ATOM 921 C C . ASN A 1 117 ? 0.429 10.364 5.800 1.00 91.88 117 ASN A C 1
ATOM 923 O O . ASN A 1 117 ? -0.006 10.575 6.936 1.00 91.88 117 ASN A O 1
ATOM 927 N N . SER A 1 118 ? -0.280 10.657 4.710 1.00 90.88 118 SER A N 1
ATOM 928 C CA . SER A 1 118 ? -1.539 11.409 4.731 1.00 90.88 118 SER A CA 1
ATOM 929 C C . SER A 1 118 ? -2.670 10.733 5.520 1.00 90.88 118 SER A C 1
ATOM 931 O O . SER A 1 118 ? -3.553 11.407 6.046 1.00 90.88 118 SER A O 1
ATOM 933 N N . ILE A 1 119 ? -2.666 9.406 5.644 1.00 93.56 119 ILE A N 1
ATOM 934 C CA . ILE A 1 119 ? -3.687 8.667 6.398 1.00 93.56 119 ILE A CA 1
ATOM 935 C C . ILE A 1 119 ? -3.456 8.858 7.899 1.00 93.56 119 ILE A C 1
ATOM 937 O O . ILE A 1 119 ? -4.408 9.031 8.668 1.00 93.56 119 ILE A O 1
ATOM 941 N N . ILE A 1 120 ? -2.189 8.838 8.322 1.00 94.50 120 ILE A N 1
ATOM 942 C CA . ILE A 1 120 ? -1.815 9.053 9.720 1.00 94.50 120 ILE A CA 1
ATOM 943 C C . ILE A 1 120 ? -2.078 10.512 10.108 1.00 94.50 120 ILE A C 1
ATOM 945 O O . ILE A 1 120 ? -2.673 10.740 11.164 1.00 94.50 120 ILE A O 1
ATOM 949 N N . THR A 1 121 ? -1.750 11.488 9.252 1.00 94.06 121 THR A N 1
ATOM 950 C CA . THR A 1 121 ? -2.069 12.905 9.520 1.00 94.06 121 THR A CA 1
ATOM 951 C C . THR A 1 121 ? -3.580 13.130 9.637 1.00 94.06 121 THR A C 1
ATOM 953 O O . THR A 1 121 ? -4.044 13.712 10.615 1.00 94.06 121 THR A O 1
ATOM 956 N N . GLN A 1 122 ? -4.390 12.551 8.743 1.00 93.88 122 GLN A N 1
ATOM 957 C CA . GLN A 1 122 ? -5.856 12.625 8.828 1.00 93.88 122 GLN A CA 1
ATOM 958 C C . GLN A 1 122 ? -6.419 12.018 10.124 1.00 93.88 122 GLN A C 1
ATOM 960 O O . GLN A 1 122 ? -7.428 12.502 10.653 1.00 93.88 122 GLN A O 1
ATOM 965 N N . PHE A 1 123 ? -5.790 10.963 10.648 1.00 95.00 123 PHE A N 1
ATOM 966 C CA . PHE A 1 123 ? -6.119 10.424 11.966 1.00 95.00 123 PHE A CA 1
ATOM 967 C C . PHE A 1 123 ? -5.735 11.387 13.098 1.00 95.00 123 PHE A C 1
ATOM 969 O O . PHE A 1 123 ? -6.538 11.594 14.015 1.00 95.00 123 PHE A O 1
ATOM 976 N N . GLN A 1 124 ? -4.533 11.968 13.056 1.00 94.38 124 GLN A N 1
ATOM 977 C CA . GLN A 1 124 ? -4.061 12.925 14.062 1.00 94.38 124 GLN A CA 1
ATOM 978 C C . GLN A 1 124 ? -4.982 14.152 14.133 1.00 94.38 124 GLN A C 1
ATOM 980 O O . GLN A 1 124 ? -5.403 14.525 15.230 1.00 94.38 124 GLN A O 1
ATOM 985 N N . ASP A 1 125 ? -5.424 14.652 12.977 1.00 93.25 125 ASP A N 1
ATOM 986 C CA . ASP A 1 125 ? -6.382 15.758 12.824 1.00 93.25 125 ASP A CA 1
ATOM 987 C C . ASP A 1 125 ? -7.822 15.396 13.225 1.00 93.25 125 ASP A C 1
ATOM 989 O O . ASP A 1 125 ? -8.739 16.213 13.129 1.00 93.25 125 ASP A O 1
ATOM 993 N N . LYS A 1 126 ? -8.058 14.152 13.663 1.00 92.38 126 LYS A N 1
ATOM 994 C CA . LYS A 1 126 ? -9.371 13.615 14.060 1.00 92.38 126 LYS A CA 1
ATOM 995 C C . LYS A 1 126 ? -10.418 13.631 12.943 1.00 92.38 126 LYS A C 1
ATOM 997 O O . LYS A 1 126 ? -11.608 13.469 13.217 1.00 92.38 126 LYS A O 1
ATOM 1002 N N . THR A 1 127 ? -9.990 13.759 11.687 1.00 94.88 127 THR A N 1
ATOM 1003 C CA . THR A 1 127 ? -10.887 13.703 10.525 1.00 94.88 127 THR A CA 1
ATOM 1004 C C . THR A 1 127 ? -11.189 12.265 10.122 1.00 94.88 127 THR A C 1
ATOM 1006 O O . THR A 1 127 ? -12.331 11.966 9.775 1.00 94.88 127 THR A O 1
ATOM 1009 N N . LEU A 1 128 ? -10.208 11.363 10.228 1.00 96.19 128 LEU A N 1
ATOM 1010 C CA . LEU A 1 128 ? -10.338 9.932 9.966 1.00 96.19 128 LEU A CA 1
ATOM 1011 C C . LEU A 1 128 ? -10.439 9.157 11.287 1.00 96.19 128 LEU A C 1
ATOM 1013 O O . LEU A 1 128 ? -9.528 9.175 12.114 1.00 96.19 128 LEU A O 1
ATOM 1017 N N . LEU A 1 129 ? -11.549 8.445 11.494 1.00 96.50 129 LEU A N 1
ATOM 1018 C CA . LEU A 1 129 ? -11.849 7.807 12.786 1.00 96.50 129 LEU A CA 1
ATOM 1019 C C . LEU A 1 129 ? -11.731 6.282 12.766 1.00 96.50 129 LEU A C 1
ATOM 1021 O O . LEU A 1 129 ? -11.421 5.659 13.789 1.00 96.50 129 LEU A O 1
ATOM 1025 N N . LYS A 1 130 ? -12.048 5.663 11.628 1.00 97.69 130 LYS A N 1
ATOM 1026 C CA . LYS A 1 130 ? -12.060 4.206 11.474 1.00 97.69 130 LYS A CA 1
ATOM 1027 C C . LYS A 1 130 ? -11.522 3.810 10.115 1.00 97.69 130 LYS A C 1
ATOM 1029 O O . LYS A 1 130 ? -11.716 4.538 9.145 1.00 97.69 130 LYS A O 1
ATOM 1034 N N . LEU A 1 131 ? -10.958 2.613 10.056 1.00 97.94 131 LEU A N 1
ATOM 1035 C CA . LEU A 1 131 ? -10.722 1.907 8.808 1.00 97.94 131 LEU A CA 1
ATOM 1036 C C . LEU A 1 131 ? -11.630 0.687 8.722 1.00 97.94 131 LEU A C 1
ATOM 1038 O O . LEU A 1 131 ? -11.900 0.035 9.731 1.00 97.94 131 LEU A O 1
ATOM 1042 N N . ARG A 1 132 ? -12.071 0.373 7.510 1.00 98.06 132 ARG A N 1
ATOM 1043 C CA . ARG A 1 132 ? -12.653 -0.913 7.142 1.00 98.06 132 ARG A CA 1
ATOM 1044 C C . ARG A 1 132 ? -11.749 -1.537 6.106 1.00 98.06 132 ARG A C 1
ATOM 1046 O O . ARG A 1 132 ? -11.508 -0.939 5.060 1.00 98.06 132 ARG A O 1
ATOM 1053 N N . ILE A 1 133 ? -11.269 -2.733 6.400 1.00 98.38 133 ILE A N 1
ATOM 1054 C CA . ILE A 1 133 ? -10.416 -3.491 5.494 1.00 98.38 133 ILE A CA 1
ATOM 1055 C C . ILE A 1 133 ? -11.203 -4.712 5.045 1.00 98.38 133 ILE A C 1
ATOM 1057 O O . ILE A 1 133 ? -11.702 -5.470 5.877 1.00 98.38 133 ILE A O 1
ATOM 1061 N N . SER A 1 134 ? -11.341 -4.874 3.735 1.00 98.50 134 SER A N 1
ATOM 1062 C CA . SER A 1 134 ? -11.900 -6.082 3.125 1.00 98.50 134 SER A CA 1
ATOM 1063 C C . SER A 1 134 ? -10.764 -7.005 2.716 1.00 98.50 134 SER A C 1
ATOM 1065 O O . SER A 1 134 ? -9.698 -6.527 2.334 1.00 98.50 134 SER A O 1
ATOM 1067 N N . TYR A 1 135 ? -10.998 -8.310 2.787 1.00 98.62 135 TYR A N 1
ATOM 1068 C CA . TYR A 1 135 ? -10.003 -9.340 2.519 1.00 98.62 135 TYR A CA 1
ATOM 1069 C C . TYR A 1 135 ? -10.528 -10.359 1.507 1.00 98.62 135 TYR A C 1
ATOM 1071 O O . TYR A 1 135 ? -11.734 -10.572 1.374 1.00 98.62 135 TYR A O 1
ATOM 1079 N N . ASN A 1 136 ? -9.617 -11.036 0.813 1.00 97.75 136 ASN A N 1
ATOM 1080 C CA . ASN A 1 136 ? -9.942 -12.248 0.069 1.00 97.75 136 ASN A CA 1
ATOM 1081 C C . ASN A 1 136 ? -9.967 -13.481 1.003 1.00 97.75 136 ASN A C 1
ATOM 1083 O O . ASN A 1 136 ? -9.723 -13.391 2.210 1.00 97.75 136 ASN A O 1
ATOM 1087 N N . LYS A 1 137 ? -10.239 -14.668 0.440 1.00 96.75 137 LYS A N 1
ATOM 1088 C CA . LYS A 1 137 ? -10.303 -15.926 1.210 1.00 96.75 137 LYS A CA 1
ATOM 1089 C C . LYS A 1 137 ? -8.971 -16.356 1.838 1.00 96.75 137 LYS A C 1
ATOM 1091 O O . LYS A 1 137 ? -8.986 -17.174 2.755 1.00 96.75 137 LYS A O 1
ATOM 1096 N N . GLU A 1 138 ? -7.865 -15.791 1.370 1.00 96.12 138 GLU A N 1
ATOM 1097 C CA . GLU A 1 138 ? -6.500 -16.033 1.846 1.00 96.12 138 GLU A CA 1
ATOM 1098 C C . GLU A 1 138 ? -6.064 -15.014 2.908 1.00 96.12 138 GLU A C 1
ATOM 1100 O O . GLU A 1 138 ? -4.923 -15.044 3.358 1.00 96.12 138 GLU A O 1
ATOM 1105 N N . PHE A 1 139 ? -6.977 -14.143 3.358 1.00 96.94 139 PHE A N 1
ATOM 1106 C CA . PHE A 1 139 ? -6.707 -13.068 4.317 1.00 96.94 139 PHE A CA 1
ATOM 1107 C C . PHE A 1 139 ? -5.734 -12.001 3.801 1.00 96.94 139 PHE A C 1
ATOM 1109 O O . PHE A 1 139 ? -5.127 -11.286 4.596 1.00 96.94 139 PHE A O 1
ATOM 1116 N N . LEU A 1 140 ? -5.633 -11.846 2.481 1.00 97.81 140 LEU A N 1
ATOM 1117 C CA . LEU A 1 140 ? -4.945 -10.720 1.864 1.00 97.81 140 LEU A CA 1
ATOM 1118 C C . LEU A 1 140 ? -5.918 -9.539 1.723 1.00 97.81 140 LEU A C 1
ATOM 1120 O O . LEU A 1 140 ? -7.055 -9.757 1.283 1.00 97.81 140 LEU A O 1
ATOM 1124 N N . PRO A 1 141 ? -5.538 -8.312 2.123 1.00 98.12 141 PRO A N 1
ATOM 1125 C CA . PRO A 1 141 ? -6.411 -7.151 1.996 1.00 98.12 141 PRO A CA 1
ATOM 1126 C C . PRO A 1 141 ? -6.671 -6.810 0.530 1.00 98.12 141 PRO A C 1
ATOM 1128 O O . PRO A 1 141 ? -5.764 -6.801 -0.282 1.00 98.12 141 PRO A O 1
ATOM 1131 N N . THR A 1 142 ? -7.909 -6.488 0.187 1.00 98.25 142 THR A N 1
ATOM 1132 C CA . THR A 1 142 ? -8.305 -6.140 -1.188 1.00 98.25 142 THR A CA 1
ATOM 1133 C C . THR A 1 142 ? -8.835 -4.722 -1.307 1.00 98.25 142 THR A C 1
ATOM 1135 O O . THR A 1 142 ? -8.840 -4.138 -2.389 1.00 98.25 142 THR A O 1
ATOM 1138 N N . LYS A 1 143 ? -9.295 -4.150 -0.192 1.00 98.31 143 LYS A N 1
ATOM 1139 C CA . LYS A 1 143 ? -9.844 -2.799 -0.147 1.00 98.31 143 LYS A CA 1
ATOM 1140 C C . LYS A 1 143 ? -9.666 -2.192 1.232 1.00 98.31 143 LYS A C 1
ATOM 1142 O O . LYS A 1 143 ? -9.984 -2.842 2.229 1.00 98.31 143 LYS A O 1
ATOM 1147 N N . ILE A 1 144 ? -9.241 -0.936 1.280 1.00 98.06 144 ILE A N 1
ATOM 1148 C CA . ILE A 1 144 ? -9.172 -0.138 2.504 1.00 98.06 144 ILE A CA 1
ATOM 1149 C C . ILE A 1 144 ? -10.107 1.057 2.348 1.00 98.06 144 ILE A C 1
ATOM 1151 O O . ILE A 1 144 ? -10.037 1.794 1.366 1.00 98.06 144 ILE A O 1
ATOM 1155 N N . GLN A 1 145 ? -10.988 1.244 3.326 1.00 97.94 145 GLN A N 1
ATOM 1156 C CA . GLN A 1 145 ? -11.920 2.363 3.389 1.00 97.94 145 GLN A CA 1
ATOM 1157 C C . GLN A 1 145 ? -11.723 3.147 4.683 1.00 97.94 145 GLN A C 1
ATOM 1159 O O . GLN A 1 145 ? -11.552 2.549 5.745 1.00 97.94 145 GLN A O 1
ATOM 1164 N N . GLY A 1 146 ? -11.821 4.470 4.607 1.00 97.38 146 GLY A N 1
ATOM 1165 C CA . GLY A 1 146 ? -11.796 5.375 5.749 1.00 97.38 146 GLY A CA 1
ATOM 1166 C C . GLY A 1 146 ? -13.188 5.876 6.115 1.00 97.38 146 GLY A C 1
ATOM 1167 O O . GLY A 1 146 ? -13.967 6.251 5.240 1.00 97.38 146 GLY A O 1
ATOM 1168 N N . PHE A 1 147 ? -13.518 5.887 7.406 1.00 97.75 147 PHE A N 1
ATOM 1169 C CA . PHE A 1 147 ? -14.701 6.575 7.922 1.00 97.75 147 PHE A CA 1
ATOM 1170 C C . PHE A 1 147 ? -14.308 7.968 8.406 1.00 97.75 147 PHE A C 1
ATOM 1172 O O . PHE A 1 147 ? -13.633 8.101 9.435 1.00 97.75 147 PHE A O 1
ATOM 1179 N N . TYR A 1 148 ? -14.762 8.983 7.677 1.00 96.31 148 TYR A N 1
ATOM 1180 C CA . TYR A 1 148 ? -14.457 10.377 7.962 1.00 96.31 148 TYR A CA 1
ATOM 1181 C C . TYR A 1 148 ? -15.586 11.066 8.722 1.00 96.31 148 TYR A C 1
ATOM 1183 O O . TYR A 1 148 ? -16.766 10.771 8.519 1.00 96.31 148 TYR A O 1
ATOM 1191 N N . ASN A 1 149 ? -15.197 12.000 9.583 1.00 92.69 149 ASN A N 1
ATOM 1192 C CA . ASN A 1 149 ? -16.083 12.906 10.300 1.00 92.69 149 ASN A CA 1
ATOM 1193 C C . ASN A 1 149 ? -15.553 14.340 10.180 1.00 92.69 149 ASN A C 1
ATOM 1195 O O . ASN A 1 149 ? -15.049 14.919 11.140 1.00 92.69 149 ASN A O 1
ATOM 1199 N N . SER A 1 150 ? -15.627 14.898 8.977 1.00 87.25 150 SER A N 1
ATOM 1200 C CA . SER A 1 150 ? -15.339 16.306 8.716 1.00 87.25 150 SER A CA 1
ATOM 1201 C C . SER A 1 150 ? -16.504 16.961 7.975 1.00 87.25 150 SER A C 1
ATOM 1203 O O . SER A 1 150 ? -17.410 16.287 7.480 1.00 87.25 150 SER A O 1
ATOM 1205 N N . GLN A 1 151 ? -16.490 18.293 7.894 1.00 82.06 151 GLN A N 1
ATOM 1206 C CA . GLN A 1 151 ? -17.504 19.034 7.136 1.00 82.06 151 GLN A CA 1
ATOM 1207 C C . GLN A 1 151 ? -17.461 18.685 5.638 1.00 82.06 151 GLN A C 1
ATOM 1209 O O . GLN A 1 151 ? -18.504 18.590 4.998 1.00 82.06 151 GLN A O 1
ATOM 1214 N N . THR A 1 152 ? -16.264 18.443 5.094 1.00 81.31 152 THR A N 1
ATOM 1215 C CA . THR A 1 152 ? -16.044 18.112 3.676 1.00 81.31 152 THR A CA 1
ATOM 1216 C C . THR A 1 152 ? -16.310 16.637 3.372 1.00 81.31 152 THR A C 1
ATOM 1218 O O . THR A 1 152 ? -16.827 16.292 2.309 1.00 81.31 152 THR A O 1
ATOM 1221 N N . PHE A 1 153 ? -15.971 15.744 4.306 1.00 79.44 153 PHE A N 1
ATOM 1222 C CA . PHE A 1 153 ? -16.094 14.302 4.135 1.00 79.44 153 PHE A CA 1
ATOM 1223 C C . PHE A 1 153 ? -16.759 13.679 5.359 1.00 79.44 153 PHE A C 1
ATOM 1225 O O . PHE A 1 153 ? -16.171 13.584 6.433 1.00 79.44 153 PHE A O 1
ATOM 1232 N N . ASN A 1 154 ? -17.986 13.199 5.165 1.00 90.38 154 ASN A N 1
ATOM 1233 C CA . ASN A 1 154 ? -18.712 12.437 6.172 1.00 90.38 154 ASN A CA 1
ATOM 1234 C C . ASN A 1 154 ? -19.041 11.032 5.645 1.00 90.38 154 ASN A C 1
ATOM 1236 O O . ASN A 1 154 ? -19.543 10.870 4.521 1.00 90.38 154 ASN A O 1
ATOM 1240 N N . GLY A 1 155 ? -18.744 10.017 6.454 1.00 95.38 155 GLY A N 1
ATOM 1241 C CA . GLY A 1 155 ? -19.012 8.612 6.163 1.00 95.38 155 GLY A CA 1
ATOM 1242 C C . GLY A 1 155 ? -17.843 7.856 5.529 1.00 95.38 155 GLY A C 1
ATOM 1243 O O . GLY A 1 155 ? -16.698 8.301 5.536 1.00 95.38 155 GLY A O 1
ATOM 1244 N N . TRP A 1 156 ? -18.152 6.675 4.992 1.00 96.56 156 TRP A N 1
ATOM 1245 C CA . TRP A 1 156 ? -17.170 5.782 4.378 1.00 96.56 156 TRP A CA 1
ATOM 1246 C C . TRP A 1 156 ? -16.687 6.306 3.024 1.00 96.56 156 TRP A C 1
ATOM 1248 O O . TRP A 1 156 ? -17.494 6.745 2.200 1.00 96.56 156 TRP A O 1
ATOM 1258 N N . ARG A 1 157 ? -15.378 6.244 2.793 1.00 95.56 157 ARG A N 1
ATOM 1259 C CA . ARG A 1 157 ? -14.717 6.546 1.522 1.00 95.56 157 ARG A CA 1
ATOM 1260 C C . ARG A 1 157 ? -13.689 5.476 1.219 1.00 95.56 157 ARG A C 1
ATOM 1262 O O . ARG A 1 157 ? -13.031 4.977 2.126 1.00 95.56 157 ARG A O 1
ATOM 1269 N N . ASP A 1 158 ? -13.573 5.141 -0.051 1.00 96.31 158 ASP A N 1
ATOM 1270 C CA . ASP A 1 158 ? -12.549 4.224 -0.524 1.00 96.31 158 ASP A CA 1
ATOM 1271 C C . ASP A 1 158 ? -11.211 4.961 -0.527 1.00 96.31 158 ASP A C 1
ATOM 1273 O O . ASP A 1 158 ? -11.166 6.122 -0.930 1.00 96.31 158 ASP A O 1
ATOM 1277 N N . LEU A 1 159 ? -10.164 4.310 -0.021 1.00 95.62 159 LEU A N 1
ATOM 1278 C CA . LEU A 1 159 ? -8.799 4.841 -0.006 1.00 95.62 159 LEU A CA 1
ATOM 1279 C C . LEU A 1 159 ? -7.951 4.086 -1.022 1.00 95.62 159 LEU A C 1
ATOM 1281 O O . LEU A 1 159 ? -7.444 4.678 -1.965 1.00 95.62 159 LEU A O 1
ATOM 1285 N N . PHE A 1 160 ? -7.891 2.761 -0.871 1.00 96.75 160 PHE A N 1
ATOM 1286 C CA . PHE A 1 160 ? -7.069 1.901 -1.716 1.00 96.75 160 PHE A CA 1
ATOM 1287 C C . PHE A 1 160 ? -7.810 0.651 -2.148 1.00 96.75 160 PHE A C 1
ATOM 1289 O O . PHE A 1 160 ? -8.602 0.078 -1.387 1.00 96.75 160 PHE A O 1
ATOM 1296 N N . TYR A 1 161 ? -7.456 0.193 -3.339 1.00 97.44 161 TYR A N 1
ATOM 1297 C CA . TYR A 1 161 ? -7.682 -1.163 -3.810 1.00 97.44 161 TYR A CA 1
ATOM 1298 C C . TYR A 1 161 ? -6.337 -1.868 -3.918 1.00 97.44 161 TYR A C 1
ATOM 1300 O O . TYR A 1 161 ? -5.363 -1.275 -4.374 1.00 97.44 161 TYR A O 1
ATOM 1308 N N . ILE A 1 162 ? -6.282 -3.121 -3.480 1.00 97.94 162 ILE A N 1
ATOM 1309 C CA . ILE A 1 162 ? -5.055 -3.915 -3.503 1.00 97.94 162 ILE A CA 1
ATOM 1310 C C . ILE A 1 162 ? -5.345 -5.192 -4.281 1.00 97.94 162 ILE A C 1
ATOM 1312 O O . ILE A 1 162 ? -6.218 -5.980 -3.911 1.00 97.94 162 ILE A O 1
ATOM 1316 N N . ASP A 1 163 ? -4.610 -5.375 -5.370 1.00 97.38 163 ASP A N 1
ATOM 1317 C CA . ASP A 1 163 ? -4.709 -6.536 -6.239 1.00 97.38 163 ASP A CA 1
ATOM 1318 C C . ASP A 1 163 ? -3.456 -7.412 -6.101 1.00 97.38 163 ASP A C 1
ATOM 1320 O O . ASP A 1 163 ? -2.365 -6.940 -5.776 1.00 97.38 163 ASP A O 1
ATOM 1324 N N . TYR A 1 164 ? -3.604 -8.697 -6.422 1.00 97.88 164 TYR A N 1
ATOM 1325 C CA . TYR A 1 164 ? -2.519 -9.682 -6.389 1.00 97.88 164 TYR A CA 1
ATOM 1326 C C . TYR A 1 164 ? -2.383 -10.391 -7.742 1.00 97.88 164 TYR A C 1
ATOM 1328 O O . TYR A 1 164 ? -2.639 -11.592 -7.827 1.00 97.88 164 TYR A O 1
ATOM 1336 N N . PRO A 1 165 ? -2.038 -9.663 -8.821 1.00 97.06 165 PRO A N 1
ATOM 1337 C CA . PRO A 1 165 ? -1.996 -10.233 -10.169 1.00 97.06 165 PRO A CA 1
ATOM 1338 C C . PRO A 1 165 ? -0.793 -11.165 -10.395 1.00 97.06 165 PRO A C 1
ATOM 1340 O O . PRO A 1 165 ? -0.770 -11.898 -11.378 1.00 97.06 165 PRO A O 1
ATOM 1343 N N . TYR A 1 166 ? 0.188 -11.157 -9.487 1.00 97.81 166 TYR A N 1
ATOM 1344 C CA . TYR A 1 166 ? 1.434 -11.908 -9.612 1.00 97.81 166 TYR A CA 1
ATOM 1345 C C . TYR A 1 166 ? 1.432 -13.116 -8.666 1.00 97.81 166 TYR A C 1
ATOM 1347 O O . TYR A 1 166 ? 1.295 -12.979 -7.441 1.00 97.81 166 TYR A O 1
ATOM 1355 N N . SER A 1 167 ? 1.576 -14.315 -9.233 1.00 94.12 167 SER A N 1
ATOM 1356 C CA . SER A 1 167 ? 1.696 -15.560 -8.466 1.00 94.12 167 SER A CA 1
ATOM 1357 C C . SER A 1 167 ? 3.050 -15.672 -7.768 1.00 94.12 167 SER A C 1
ATOM 1359 O O . SER A 1 167 ? 3.114 -16.140 -6.631 1.00 94.12 167 SER A O 1
ATOM 1361 N N . ASP A 1 168 ? 4.106 -15.212 -8.436 1.00 96.44 168 ASP A N 1
ATOM 1362 C CA . ASP A 1 168 ? 5.508 -15.400 -8.073 1.00 96.44 168 ASP A CA 1
ATOM 1363 C C . ASP A 1 168 ? 6.409 -14.340 -8.747 1.00 96.44 168 ASP A C 1
ATOM 1365 O O . ASP A 1 168 ? 5.934 -13.439 -9.445 1.00 96.44 168 ASP A O 1
ATOM 1369 N N . GLN A 1 169 ? 7.722 -14.456 -8.520 1.00 97.25 169 GLN A N 1
ATOM 1370 C CA . GLN A 1 169 ? 8.734 -13.559 -9.083 1.00 97.25 169 GLN A CA 1
ATOM 1371 C C . GLN A 1 169 ? 8.781 -13.606 -10.614 1.00 97.25 169 GLN A C 1
ATOM 1373 O O . GLN A 1 169 ? 9.042 -12.581 -11.237 1.00 97.25 169 GLN A O 1
ATOM 1378 N N . GLU A 1 170 ? 8.572 -14.770 -11.235 1.00 97.94 170 GLU A N 1
ATOM 1379 C CA . GLU A 1 170 ? 8.646 -14.899 -12.691 1.00 97.94 170 GLU A CA 1
ATOM 1380 C C . GLU A 1 170 ? 7.483 -14.151 -13.343 1.00 97.94 170 GLU A C 1
ATOM 1382 O O . GLU A 1 170 ? 7.706 -13.342 -14.243 1.00 97.94 170 GLU A O 1
ATOM 1387 N N . ALA A 1 171 ? 6.269 -14.326 -12.815 1.00 98.38 171 ALA A N 1
ATOM 1388 C CA . ALA A 1 171 ? 5.091 -13.582 -13.247 1.00 98.38 171 ALA A CA 1
ATOM 1389 C C . ALA A 1 171 ? 5.267 -12.063 -13.072 1.00 98.38 171 ALA A C 1
ATOM 1391 O O . ALA A 1 171 ? 4.915 -11.294 -13.968 1.00 98.38 171 ALA A O 1
ATOM 1392 N N . PHE A 1 172 ? 5.841 -11.619 -11.945 1.00 98.50 172 PHE A N 1
ATOM 1393 C CA . PHE A 1 172 ? 6.154 -10.202 -11.735 1.00 98.50 172 PHE A CA 1
ATOM 1394 C C . PHE A 1 172 ? 7.184 -9.692 -12.752 1.00 98.50 172 PHE A C 1
ATOM 1396 O O . PHE A 1 172 ? 6.976 -8.648 -13.367 1.00 98.50 172 PHE A O 1
ATOM 1403 N N . ASN A 1 173 ? 8.273 -10.437 -12.965 1.00 98.31 173 ASN A N 1
ATOM 1404 C CA . ASN A 1 173 ? 9.333 -10.058 -13.898 1.00 98.31 173 ASN A CA 1
ATOM 1405 C C . ASN A 1 173 ? 8.804 -9.934 -15.330 1.00 98.31 173 ASN A C 1
ATOM 1407 O O . ASN A 1 173 ? 9.112 -8.952 -15.995 1.00 98.31 173 ASN A O 1
ATOM 1411 N N . GLN A 1 174 ? 7.981 -10.885 -15.784 1.00 98.44 174 GLN A N 1
ATOM 1412 C CA . GLN A 1 174 ? 7.371 -10.844 -17.116 1.00 98.44 174 GLN A CA 1
ATOM 1413 C C . GLN A 1 174 ? 6.492 -9.600 -17.295 1.00 98.44 174 GLN A C 1
ATOM 1415 O O . GLN A 1 174 ? 6.593 -8.920 -18.315 1.00 98.44 174 GLN A O 1
ATOM 1420 N N . ALA A 1 175 ? 5.662 -9.275 -16.299 1.00 98.25 175 ALA A N 1
ATOM 1421 C CA . ALA A 1 175 ? 4.820 -8.083 -16.340 1.00 98.25 175 ALA A CA 1
ATOM 1422 C C . ALA A 1 175 ? 5.651 -6.790 -16.337 1.00 98.25 175 ALA A C 1
ATOM 1424 O O . ALA A 1 175 ? 5.373 -5.880 -17.116 1.00 98.25 175 ALA A O 1
ATOM 1425 N N . GLN A 1 176 ? 6.697 -6.729 -15.511 1.00 98.38 176 GLN A N 1
ATOM 1426 C CA . GLN A 1 176 ? 7.595 -5.580 -15.453 1.00 98.38 176 GLN A CA 1
ATOM 1427 C C . GLN A 1 176 ? 8.370 -5.396 -16.767 1.00 98.38 176 GLN A C 1
ATOM 1429 O O . GLN A 1 176 ? 8.495 -4.272 -17.246 1.00 98.38 176 GLN A O 1
ATOM 1434 N N . ASP A 1 177 ? 8.866 -6.479 -17.370 1.00 98.38 177 ASP A N 1
ATOM 1435 C CA . ASP A 1 177 ? 9.590 -6.427 -18.644 1.00 98.38 177 ASP A CA 1
ATOM 1436 C C . ASP A 1 177 ? 8.695 -5.962 -19.792 1.00 98.38 177 ASP A C 1
ATOM 1438 O O . ASP A 1 177 ? 9.103 -5.108 -20.579 1.00 98.38 177 ASP A O 1
ATOM 1442 N N . ALA A 1 178 ? 7.459 -6.463 -19.859 1.00 97.81 178 ALA A N 1
ATOM 1443 C CA . ALA A 1 178 ? 6.476 -6.000 -20.834 1.00 97.81 178 ALA A CA 1
ATOM 1444 C C . ALA A 1 178 ? 6.156 -4.505 -20.658 1.00 97.81 178 ALA A C 1
ATOM 1446 O O . ALA A 1 178 ? 6.072 -3.767 -21.637 1.00 97.81 178 ALA A O 1
ATOM 1447 N N . TYR A 1 179 ? 6.030 -4.043 -19.413 1.00 97.31 179 TYR A N 1
ATOM 1448 C CA . TYR A 1 179 ? 5.763 -2.640 -19.111 1.00 97.31 179 TYR A CA 1
ATOM 1449 C C . TYR A 1 179 ? 6.941 -1.722 -19.485 1.00 97.31 179 TYR A C 1
ATOM 1451 O O . TYR A 1 179 ? 6.737 -0.666 -20.080 1.00 97.31 179 TYR A O 1
ATOM 1459 N N . ILE A 1 180 ? 8.184 -2.138 -19.215 1.00 97.56 180 ILE A N 1
ATOM 1460 C CA . ILE A 1 180 ? 9.389 -1.400 -19.635 1.00 97.56 180 ILE A CA 1
ATOM 1461 C C . ILE A 1 180 ? 9.467 -1.308 -21.163 1.00 97.56 180 ILE A C 1
ATOM 1463 O O . ILE A 1 180 ? 9.729 -0.230 -21.693 1.00 97.56 180 ILE A O 1
ATOM 1467 N N . GLN A 1 181 ? 9.209 -2.412 -21.873 1.00 96.56 181 GLN A N 1
ATOM 1468 C CA . GLN A 1 181 ? 9.167 -2.411 -23.339 1.00 96.56 181 GLN A CA 1
ATOM 1469 C C . GLN A 1 181 ? 8.117 -1.434 -23.871 1.00 96.56 181 GLN A C 1
ATOM 1471 O O . GLN A 1 181 ? 8.388 -0.715 -24.830 1.00 96.56 181 GLN A O 1
ATOM 1476 N N . HIS A 1 182 ? 6.945 -1.381 -23.234 1.00 94.38 182 HIS A N 1
ATOM 1477 C CA . HIS A 1 182 ? 5.896 -0.438 -23.599 1.00 94.38 182 HIS A CA 1
ATOM 1478 C C . HIS A 1 182 ? 6.342 1.020 -23.412 1.00 94.38 182 HIS A C 1
ATOM 1480 O O . HIS A 1 182 ? 6.245 1.793 -24.359 1.00 94.38 182 HIS A O 1
ATOM 1486 N N . ILE A 1 183 ? 6.914 1.382 -22.257 1.00 93.31 183 ILE A N 1
ATOM 1487 C CA . ILE A 1 183 ? 7.452 2.736 -22.019 1.00 93.31 183 ILE A CA 1
ATOM 1488 C C . ILE A 1 183 ? 8.466 3.126 -23.100 1.00 93.31 183 ILE A C 1
ATOM 1490 O O . ILE A 1 183 ? 8.344 4.181 -23.717 1.00 93.31 183 ILE A O 1
ATOM 1494 N N . GLN A 1 184 ? 9.447 2.263 -23.362 1.00 93.25 184 GLN A N 1
ATOM 1495 C CA . GLN A 1 184 ? 10.501 2.535 -24.345 1.00 93.25 184 GLN A CA 1
ATOM 1496 C C . GLN A 1 184 ? 9.950 2.666 -25.771 1.00 93.25 184 GLN A C 1
ATOM 1498 O O . GLN A 1 184 ? 10.452 3.454 -26.577 1.00 93.25 184 GLN A O 1
ATOM 1503 N N . TYR A 1 185 ? 8.912 1.896 -26.097 1.00 92.12 185 TYR A N 1
ATOM 1504 C CA . TYR A 1 185 ? 8.209 2.026 -27.365 1.00 92.12 185 TYR A CA 1
ATOM 1505 C C . TYR A 1 185 ? 7.530 3.397 -27.484 1.00 92.12 185 TYR A C 1
ATOM 1507 O O . T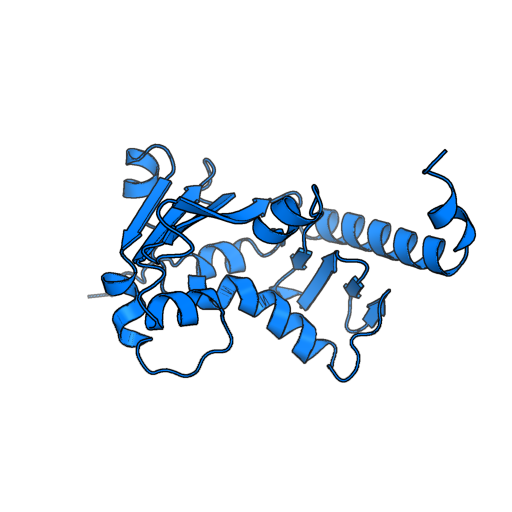YR A 1 185 ? 7.760 4.092 -28.472 1.00 92.12 185 TYR A O 1
ATOM 1515 N N . MET A 1 186 ? 6.787 3.829 -26.459 1.00 87.44 186 MET A N 1
ATOM 1516 C CA . MET A 1 186 ? 6.111 5.134 -26.450 1.00 87.44 186 MET A CA 1
ATOM 1517 C C . MET A 1 186 ? 7.101 6.307 -26.514 1.00 87.44 186 MET A C 1
ATOM 1519 O O . MET A 1 186 ? 6.876 7.261 -27.255 1.00 87.44 186 MET A O 1
ATOM 1523 N N . GLU A 1 187 ? 8.248 6.213 -25.832 1.00 85.62 187 GLU A N 1
ATOM 1524 C CA . GLU A 1 187 ? 9.323 7.217 -25.908 1.00 85.62 187 GLU A CA 1
ATOM 1525 C C . GLU A 1 187 ? 9.903 7.370 -27.326 1.00 85.62 187 GLU A C 1
ATOM 1527 O O . GLU A 1 187 ? 10.372 8.446 -27.700 1.00 85.62 187 GLU A O 1
ATOM 1532 N N . THR A 1 188 ? 9.875 6.300 -28.126 1.00 87.06 188 THR A N 1
ATOM 1533 C CA . THR A 1 188 ? 10.396 6.289 -29.503 1.00 87.06 188 THR A CA 1
ATOM 1534 C C . THR A 1 188 ? 9.322 6.526 -30.569 1.00 87.06 188 THR A C 1
ATOM 1536 O O . THR A 1 188 ? 9.675 6.829 -31.709 1.00 87.06 188 THR A O 1
ATOM 1539 N N . HIS A 1 189 ? 8.036 6.450 -30.205 1.00 84.06 189 HIS A N 1
ATOM 1540 C CA . HIS A 1 189 ? 6.875 6.614 -31.092 1.00 84.06 189 HIS A CA 1
ATOM 1541 C C . HIS A 1 189 ? 5.821 7.578 -30.496 1.00 84.06 189 HIS A C 1
ATOM 1543 O O . HIS A 1 189 ? 4.656 7.210 -30.339 1.00 84.06 189 HIS A O 1
ATOM 1549 N N . PRO A 1 190 ? 6.185 8.841 -30.188 1.00 71.44 190 PRO A N 1
ATOM 1550 C CA . PRO A 1 190 ? 5.313 9.782 -29.473 1.00 71.44 190 PRO A CA 1
ATOM 1551 C C . PRO A 1 190 ? 4.049 10.201 -30.250 1.00 71.44 190 PRO A C 1
ATOM 1553 O O . PRO A 1 190 ? 3.113 10.735 -29.661 1.00 71.44 190 PRO A O 1
ATOM 1556 N N . GLU A 1 191 ? 3.991 9.973 -31.567 1.00 62.34 191 GLU A N 1
ATOM 1557 C CA . GLU A 1 191 ? 2.821 10.308 -32.396 1.00 62.34 191 GLU A CA 1
ATOM 1558 C C . GLU A 1 191 ? 1.631 9.346 -32.192 1.00 62.34 191 GLU A C 1
ATOM 1560 O O . GLU A 1 191 ? 0.503 9.697 -32.539 1.00 62.34 191 GLU A O 1
ATOM 1565 N N . GLU A 1 192 ? 1.840 8.172 -31.583 1.00 58.25 192 GLU A N 1
ATOM 1566 C CA . GLU A 1 192 ? 0.770 7.200 -31.305 1.00 58.25 192 GLU A CA 1
ATOM 1567 C C . GLU A 1 192 ? -0.039 7.528 -30.031 1.00 58.25 192 GLU A C 1
ATOM 1569 O O . GLU A 1 192 ? -1.156 7.036 -29.887 1.00 58.25 192 GLU A O 1
ATOM 1574 N N . GLU A 1 193 ? 0.427 8.441 -29.159 1.00 51.22 193 GLU A N 1
ATOM 1575 C CA . GLU A 1 193 ? -0.389 8.972 -28.044 1.00 51.22 193 GLU A CA 1
ATOM 1576 C C . GLU A 1 193 ? -1.510 9.915 -28.516 1.00 51.22 193 GLU A C 1
ATOM 1578 O O . GLU A 1 193 ? -2.535 10.059 -27.851 1.00 51.22 193 GLU A O 1
ATOM 1583 N N . ALA A 1 194 ? -1.347 10.565 -29.672 1.00 46.31 194 ALA A N 1
ATOM 1584 C CA . ALA A 1 194 ? -2.308 11.544 -30.188 1.00 46.31 194 ALA A CA 1
ATOM 1585 C C . ALA A 1 194 ? -3.451 10.913 -31.015 1.00 46.31 194 ALA A C 1
ATOM 1587 O O . ALA A 1 194 ? -4.324 11.630 -31.510 1.00 46.31 194 ALA A O 1
ATOM 1588 N N . GLY A 1 195 ? -3.435 9.586 -31.194 1.00 43.53 195 GLY A N 1
ATOM 1589 C CA . GLY A 1 195 ? -4.215 8.861 -32.200 1.00 43.53 195 GLY A CA 1
ATOM 1590 C C . GLY A 1 195 ? -5.540 8.230 -31.757 1.00 43.53 195 GLY A C 1
ATOM 1591 O O . GLY A 1 195 ? -6.177 7.595 -32.591 1.00 43.53 195 GLY A O 1
ATOM 1592 N N . GLU A 1 196 ? -5.992 8.397 -30.509 1.00 43.06 196 GLU A N 1
ATOM 1593 C CA . GLU A 1 196 ? -7.310 7.908 -30.052 1.00 43.06 196 GLU A CA 1
ATOM 1594 C C . GLU A 1 196 ? -8.132 8.992 -29.332 1.00 43.06 196 GLU A C 1
ATOM 1596 O O . GLU A 1 196 ? -8.592 8.828 -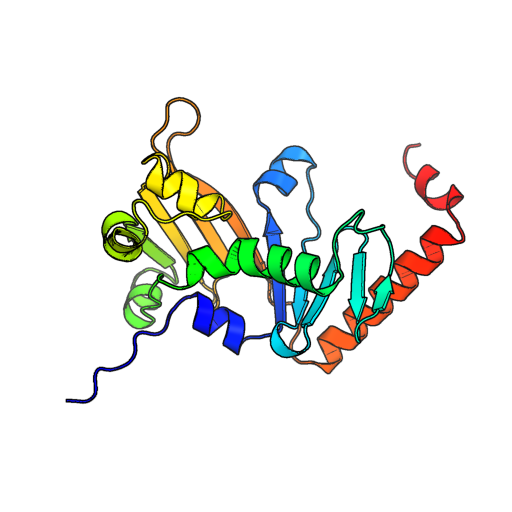28.210 1.00 43.06 196 GLU A O 1
ATOM 1601 N N . PHE A 1 197 ? -8.371 10.114 -30.014 1.00 43.94 197 PHE A N 1
ATOM 1602 C CA . PHE A 1 197 ? -9.575 10.929 -29.804 1.00 43.94 197 PHE A CA 1
ATOM 1603 C C . PHE A 1 197 ? -10.058 11.463 -31.160 1.00 43.94 197 PHE A C 1
ATOM 1605 O O . PHE A 1 197 ? -9.872 12.635 -31.489 1.00 43.94 197 PHE A O 1
ATOM 1612 N N . GLY A 1 198 ? -10.645 10.572 -31.963 1.00 34.00 198 GLY A N 1
ATOM 1613 C CA . GLY A 1 198 ? -11.378 10.888 -33.193 1.00 34.00 198 GLY A CA 1
ATOM 1614 C C . GLY A 1 198 ? -12.787 10.324 -33.140 1.00 34.00 198 GLY A C 1
ATOM 1615 O O . GLY A 1 198 ? -12.917 9.146 -32.742 1.00 34.00 198 GLY A O 1
#

Radius of gyration: 18.52 Å; chains: 1; bounding box: 38×36×62 Å

pLDDT: mean 91.28, std 12.43, range [34.0, 98.62]

Secondary structure (DSSP, 8-state):
----PPPBHHHHHHHH-EEEEEEHHHHHHHS----EEEETTTTEEEETTEEEETTEEEES--TT--HHHHHHHHHHHHHHHHTT-B--HHHHHHTTSEEEEEGGGTSGGGTT-----HHHHHHHTTSEEEEEEEE-TTS-EEEEEEEEESSS-EEEEEEEEEE---SSHHHHHHHHHHHHHHHHHHHH-GGGTTSS--